Protein AF-0000000073037728 (afdb_homodimer)

Secondary structure (DSSP, 8-state):
-----------EEEEEEEESHHHHTT---HHHHHHHHHHHHHHHHHHTTTSHHHHHHHHTGGG-EEEEEEESSHHHHHHHHHHHHHTT--EEEEEETTTTEEEEEEEPPEE---TTTSS------------S-SSSS-HHHHT-S---/-----------EEEEEEEESHHHHTT---HHHHHHHHHHHHHHHHHHTTTSHHHHHHHHTGGG-EEEEEEESSHHHHHHHHHHHHHTT--EEEEEETTTTEEEEEEEPPEE---TTTSS----S-S-----S-SSSS-HHHHT-S---

InterPro domains:
  IPR002833 Peptidyl-tRNA hydrolase, PTH2 [PF01981] (13-112)
  IPR023476 Peptidyl-tRNA hydrolase II domain superfamily [G3DSA:3.40.1490.10] (13-119)
  IPR023476 Peptidyl-tRNA hydrolase II domain superfamily [SSF102462] (12-112)
  IPR042237 Putative peptidyl-tRNA hydrolase PTRHD1 [PTHR46194] (6-111)

Nearest PDB structures (foldseek):
  2zv3-assembly4_G  TM=7.858E-01  e=4.761E-06  Methanocaldococcus jannaschii DSM 2661
  1q7s-assembly3_B  TM=7.884E-01  e=1.173E-05  Homo sapiens
  1rlk-assembly1_A  TM=8.033E-01  e=2.541E-05  Thermoplasma acidophilum
  2zv3-assembly2_C  TM=8.304E-01  e=4.254E-05  Methanocaldococcus jannaschii DSM 2661
  1xty-assembly2_D  TM=7.794E-01  e=9.826E-05  Saccharolobus solfataricus P2

Foldseek 3Di:
DPPPVPPPDFQWEKEKEFAPCVCVPVNHDPVVSVVQRVVFAVVQCVVCVVPPLSVVLCVPPVRHHYFYFYAHDQVLQVVVVVVCVVVVFRKDFGADPPVRGGGMMMGRIDGDPPPPCRPPVDDPDQDPPVDDDPPPDCPVVSRVGRRD/DPPPPPPPDFQWEKEKEFAPCVCVPVNHDPVVRVVQRVVFAVVQCVVCVVPPLSVVLCVPPVRHHYAYFYDHDQVLQVVVVVVCVVVVFRKDFGADPPVRGGGMMMGRIDGDPPPVCRPPVDDPDQDDPPDDDPPPDPPVVSRVGGRD

Structure (mmCIF, N/CA/C/O backbone):
data_AF-0000000073037728-model_v1
#
loop_
_entity.id
_entity.type
_entity.pdbx_description
1 polymer 'peptidyl-tRNA hydrolase'
#
loop_
_atom_site.group_PDB
_atom_site.id
_atom_site.type_symbol
_atom_site.label_atom_id
_atom_site.label_alt_id
_atom_site.label_comp_id
_atom_site.label_asym_id
_atom_site.label_entity_id
_atom_site.label_seq_id
_atom_site.pdbx_PDB_ins_code
_atom_site.Cartn_x
_atom_site.Cartn_y
_atom_site.Cartn_z
_atom_site.occupancy
_atom_site.B_iso_or_equiv
_atom_site.auth_seq_id
_atom_site.auth_comp_id
_atom_site.auth_asym_id
_atom_site.auth_atom_id
_atom_site.pdbx_PDB_model_num
ATOM 1 N N . MET A 1 1 ? 24.297 6.07 38.75 1 26.8 1 MET A N 1
ATOM 2 C CA . MET A 1 1 ? 23.547 5.008 38.062 1 26.8 1 MET A CA 1
ATOM 3 C C . MET A 1 1 ? 22.484 5.59 37.125 1 26.8 1 MET A C 1
ATOM 5 O O . MET A 1 1 ? 21.609 6.328 37.562 1 26.8 1 MET A O 1
ATOM 9 N N . ALA A 1 2 ? 22.812 6.004 35.906 1 36.59 2 ALA A N 1
ATOM 10 C CA . ALA A 1 2 ? 21.953 6.695 34.969 1 36.59 2 ALA A CA 1
ATOM 11 C C . ALA A 1 2 ? 20.641 5.953 34.75 1 36.59 2 ALA A C 1
ATOM 13 O O . ALA A 1 2 ? 20.609 4.719 34.75 1 36.59 2 ALA A O 1
ATOM 14 N N . ALA A 1 3 ? 19.5 6.473 35.344 1 36.31 3 ALA A N 1
ATOM 15 C CA . ALA A 1 3 ? 18.172 5.902 35.156 1 36.31 3 ALA A CA 1
ATOM 16 C C . ALA A 1 3 ? 18 5.414 33.719 1 36.31 3 ALA A C 1
ATOM 18 O O . ALA A 1 3 ? 18.219 6.168 32.75 1 36.31 3 ALA A O 1
ATOM 19 N N . SER A 1 4 ? 18.562 4.262 33.312 1 41.5 4 SER A N 1
ATOM 20 C CA . SER A 1 4 ? 18.203 3.568 32.062 1 41.5 4 SER A CA 1
ATOM 21 C C . SER A 1 4 ? 16.734 3.762 31.75 1 41.5 4 SER A C 1
ATOM 23 O O . SER A 1 4 ? 15.852 3.25 32.438 1 41.5 4 SER A O 1
ATOM 25 N N . GLY A 1 5 ? 16.188 4.949 31.734 1 39.5 5 GLY A N 1
ATOM 26 C CA . GLY A 1 5 ? 14.805 5.238 31.422 1 39.5 5 GLY A CA 1
ATOM 27 C C . GLY A 1 5 ? 14.195 4.25 30.438 1 39.5 5 GLY A C 1
ATOM 28 O O . GLY A 1 5 ? 14.742 4.02 29.359 1 39.5 5 GLY A O 1
ATOM 29 N N . THR A 1 6 ? 13.664 3.09 30.797 1 44.53 6 THR A N 1
ATOM 30 C CA . THR A 1 6 ? 12.867 2.107 30.062 1 44.53 6 THR A CA 1
ATOM 31 C C . THR A 1 6 ? 12 2.787 29.016 1 44.53 6 THR A C 1
ATOM 33 O O . THR A 1 6 ? 11.086 3.551 29.344 1 44.53 6 THR A O 1
ATOM 36 N N . ALA A 1 7 ? 12.57 3.271 27.938 1 51.31 7 ALA A N 1
ATOM 37 C CA . ALA A 1 7 ? 11.82 3.93 26.875 1 51.31 7 ALA A CA 1
ATOM 38 C C . ALA A 1 7 ? 10.5 3.215 26.609 1 51.31 7 ALA A C 1
ATOM 40 O O . ALA A 1 7 ? 10.438 1.982 26.641 1 51.31 7 ALA A O 1
ATOM 41 N N . ALA A 1 8 ? 9.383 3.801 27.016 1 56.28 8 ALA A N 1
ATOM 42 C CA . ALA A 1 8 ? 8.047 3.283 26.75 1 56.28 8 ALA A CA 1
ATOM 43 C C . ALA A 1 8 ? 7.988 2.59 25.391 1 56.28 8 ALA A C 1
ATOM 45 O O . ALA A 1 8 ? 8.742 2.936 24.484 1 56.28 8 ALA A O 1
ATOM 46 N N . PRO A 1 9 ? 7.574 1.357 25.406 1 64.38 9 PRO A N 1
ATOM 47 C CA . PRO A 1 9 ? 7.465 0.643 24.125 1 64.38 9 PRO A CA 1
ATOM 48 C C . PRO A 1 9 ? 6.949 1.53 23 1 64.38 9 PRO A C 1
ATOM 50 O O . PRO A 1 9 ? 6.02 2.318 23.203 1 64.38 9 PRO A O 1
ATOM 53 N N . ARG A 1 10 ? 7.781 1.774 22.062 1 80.81 10 ARG A N 1
ATOM 54 C CA . ARG A 1 10 ? 7.43 2.59 20.906 1 80.81 10 ARG A CA 1
ATOM 55 C C . ARG A 1 10 ? 6.527 1.82 19.938 1 80.81 10 ARG A C 1
ATOM 57 O O . ARG A 1 10 ? 6.66 0.603 19.797 1 80.81 10 ARG A O 1
ATOM 64 N N . CYS A 1 11 ? 5.406 2.436 19.5 1 84.75 11 CYS A N 1
ATOM 65 C CA . CYS A 1 11 ? 4.523 1.914 18.469 1 84.75 11 CYS A CA 1
ATOM 66 C C . CYS A 1 11 ? 4.656 2.725 17.172 1 84.75 11 CYS A C 1
ATOM 68 O O . CYS A 1 11 ? 4.051 3.787 17.047 1 84.75 11 CYS A O 1
ATOM 70 N N . LEU A 1 12 ? 5.539 2.283 16.312 1 94.06 12 LEU A N 1
ATOM 71 C CA . LEU A 1 12 ? 5.742 2.984 15.047 1 94.06 12 LEU A CA 1
ATOM 72 C C . LEU A 1 12 ? 4.602 2.701 14.078 1 94.06 12 LEU A C 1
ATOM 74 O O . LEU A 1 12 ? 4.195 1.549 13.906 1 94.06 12 LEU A O 1
ATOM 78 N N . VAL A 1 13 ? 4.07 3.797 13.523 1 94.38 13 VAL A N 1
ATOM 79 C CA . VAL A 1 13 ? 2.941 3.693 12.602 1 94.38 13 VAL A CA 1
ATOM 80 C C . VAL A 1 13 ? 3.234 4.484 11.328 1 94.38 13 VAL A C 1
ATOM 82 O O . VAL A 1 13 ? 3.777 5.59 11.391 1 94.38 13 VAL A O 1
ATOM 85 N N . GLN A 1 14 ? 2.973 3.891 10.203 1 96.62 14 GLN A N 1
ATOM 86 C CA . GLN A 1 14 ? 2.922 4.672 8.969 1 96.62 14 GLN A CA 1
ATOM 87 C C . GLN A 1 14 ? 1.496 5.109 8.656 1 96.62 14 GLN A C 1
ATOM 89 O O . GLN A 1 14 ? 0.6 4.277 8.508 1 96.62 14 GLN A O 1
ATOM 94 N N . TYR A 1 15 ? 1.253 6.355 8.523 1 95.5 15 TYR A N 1
ATOM 95 C CA . TYR A 1 15 ? -0.039 6.914 8.148 1 95.5 15 TYR A CA 1
ATOM 96 C C . TYR A 1 15 ? -0.127 7.113 6.641 1 95.5 15 TYR A C 1
ATOM 98 O O . TYR A 1 15 ? 0.807 7.625 6.02 1 95.5 15 TYR A O 1
ATOM 106 N N . VAL A 1 16 ? -1.241 6.711 6.078 1 97.31 16 VAL A N 1
ATOM 107 C CA . VAL A 1 16 ? -1.549 6.875 4.66 1 97.31 16 VAL A CA 1
ATOM 108 C C . VAL A 1 16 ? -2.877 7.613 4.504 1 97.31 16 VAL A C 1
ATOM 110 O O . VAL A 1 16 ? -3.881 7.234 5.105 1 97.31 16 VAL A O 1
ATOM 113 N N . VAL A 1 17 ? -2.885 8.625 3.746 1 96.31 17 VAL A N 1
ATOM 114 C CA . VAL A 1 17 ? -4.09 9.422 3.521 1 96.31 17 VAL A CA 1
ATOM 115 C C . VAL A 1 17 ? -4.539 9.281 2.07 1 96.31 17 VAL A C 1
ATOM 117 O O . VAL A 1 17 ? -3.775 9.562 1.145 1 96.31 17 VAL A O 1
ATOM 120 N N . VAL A 1 18 ? -5.73 8.867 1.907 1 96.44 18 VAL A N 1
ATOM 121 C CA . VAL A 1 18 ? -6.27 8.602 0.579 1 96.44 18 VAL A CA 1
ATOM 122 C C . VAL A 1 18 ? -7.449 9.531 0.303 1 96.44 18 VAL A C 1
ATOM 124 O O . VAL A 1 18 ? -8.305 9.734 1.167 1 96.44 18 VAL A O 1
ATOM 127 N N . ARG A 1 19 ? -7.434 10.094 -0.891 1 95.44 19 ARG A N 1
ATOM 128 C CA . ARG A 1 19 ? -8.602 10.875 -1.296 1 95.44 19 ARG A CA 1
ATOM 129 C C . ARG A 1 19 ? -9.852 10 -1.311 1 95.44 19 ARG A C 1
ATOM 131 O O . ARG A 1 19 ? -9.891 8.961 -1.973 1 95.44 19 ARG A O 1
ATOM 138 N N . SER A 1 20 ? -10.836 10.461 -0.649 1 92.88 20 SER A N 1
ATOM 139 C CA . SER A 1 20 ? -12.086 9.711 -0.565 1 92.88 20 SER A CA 1
ATOM 140 C C . SER A 1 20 ? -12.922 9.883 -1.829 1 92.88 20 SER A C 1
ATOM 142 O O . SER A 1 20 ? -13.742 9.023 -2.156 1 92.88 20 SER A O 1
ATOM 144 N N . ASP A 1 21 ? -12.781 10.992 -2.494 1 94.25 21 ASP A N 1
ATOM 145 C CA . ASP A 1 21 ? -13.617 11.266 -3.664 1 94.25 21 ASP A CA 1
ATOM 146 C C . ASP A 1 21 ? -13.195 10.406 -4.852 1 94.25 21 ASP A C 1
ATOM 148 O O . ASP A 1 21 ? -13.922 10.297 -5.84 1 94.25 21 ASP A O 1
ATOM 152 N N . LEU A 1 22 ? -12.016 9.773 -4.812 1 95.38 22 LEU A N 1
ATOM 153 C CA . LEU A 1 22 ? -11.547 8.953 -5.922 1 95.38 22 LEU A CA 1
ATOM 154 C C . LEU A 1 22 ? -12.539 7.828 -6.23 1 95.38 22 LEU A C 1
ATOM 156 O O . LEU A 1 22 ? -12.906 7.621 -7.387 1 95.38 22 LEU A O 1
ATOM 160 N N . VAL A 1 23 ? -12.93 7.129 -5.203 1 89.31 23 VAL A N 1
ATOM 161 C CA . VAL A 1 23 ? -13.844 6.004 -5.395 1 89.31 23 VAL A CA 1
ATOM 162 C C . VAL A 1 23 ? -15.281 6.516 -5.469 1 89.31 23 VAL A C 1
ATOM 164 O O . VAL A 1 23 ? -15.992 6.246 -6.438 1 89.31 23 VAL A O 1
ATOM 167 N N . HIS A 1 24 ? -15.672 7.328 -4.562 1 90.25 24 HIS A N 1
ATOM 168 C CA . HIS A 1 24 ? -17.094 7.613 -4.336 1 90.25 24 HIS A CA 1
ATOM 169 C C . HIS A 1 24 ? -17.609 8.625 -5.348 1 90.25 24 HIS A C 1
ATOM 171 O O . HIS A 1 24 ? -18.781 8.562 -5.746 1 90.25 24 HIS A O 1
ATOM 177 N N . THR A 1 25 ? -16.812 9.609 -5.723 1 92.31 25 THR A N 1
ATOM 178 C CA . THR A 1 25 ? -17.25 10.68 -6.609 1 92.31 25 THR A CA 1
ATOM 179 C C . THR A 1 25 ? -16.688 10.492 -8.016 1 92.31 25 THR A C 1
ATOM 181 O O . THR A 1 25 ? -17.406 10.602 -9 1 92.31 25 THR A O 1
ATOM 184 N N . LEU A 1 26 ? -15.477 10.078 -8.109 1 95.06 26 LEU A N 1
ATOM 185 C CA . LEU A 1 26 ? -14.789 10.023 -9.398 1 95.06 26 LEU A CA 1
ATOM 186 C C . LEU A 1 26 ? -14.805 8.602 -9.961 1 95.06 26 LEU A C 1
ATOM 188 O O . LEU A 1 26 ? -14.305 8.367 -11.062 1 95.06 26 LEU A O 1
ATOM 192 N N . SER A 1 27 ? -15.297 7.59 -9.273 1 93.94 27 SER A N 1
ATOM 193 C CA . SER A 1 27 ? -15.57 6.223 -9.695 1 93.94 27 SER A CA 1
ATOM 194 C C . SER A 1 27 ? -14.297 5.512 -10.141 1 93.94 27 SER A C 1
ATOM 196 O O . SER A 1 27 ? -14.312 4.75 -11.109 1 93.94 27 SER A O 1
ATOM 198 N N . TRP A 1 28 ? -13.211 5.844 -9.438 1 93.69 28 TRP A N 1
ATOM 199 C CA . TRP A 1 28 ? -12.016 5.039 -9.672 1 93.69 28 TRP A CA 1
ATOM 200 C C . TRP A 1 28 ? -12.227 3.598 -9.227 1 93.69 28 TRP A C 1
ATOM 202 O O . TRP A 1 28 ? -12.852 3.35 -8.195 1 93.69 28 TRP A O 1
ATOM 212 N N . PRO A 1 29 ? -11.68 2.67 -10.008 1 92 29 PRO A N 1
ATOM 213 C CA . PRO A 1 29 ? -11.719 1.293 -9.508 1 92 29 PRO A CA 1
ATOM 214 C C . PRO A 1 29 ? -10.938 1.115 -8.203 1 92 29 PRO A C 1
ATOM 216 O O . PRO A 1 29 ? -9.93 1.791 -7.984 1 92 29 PRO A O 1
ATOM 219 N N . LEU A 1 30 ? -11.398 0.223 -7.398 1 91.5 30 LEU A N 1
ATOM 220 C CA . LEU A 1 30 ? -10.789 -0.03 -6.098 1 91.5 30 LEU A CA 1
ATOM 221 C C . LEU A 1 30 ? -9.32 -0.399 -6.25 1 91.5 30 LEU A C 1
ATOM 223 O O . LEU A 1 30 ? -8.469 0.107 -5.516 1 91.5 30 LEU A O 1
ATOM 227 N N . GLY A 1 31 ? -9.016 -1.262 -7.152 1 92.81 31 GLY A N 1
ATOM 228 C CA . GLY A 1 31 ? -7.637 -1.663 -7.391 1 92.81 31 GLY A CA 1
ATOM 229 C C . GLY A 1 31 ? -6.715 -0.493 -7.684 1 92.81 31 GLY A C 1
ATOM 230 O O . GLY A 1 31 ? -5.566 -0.474 -7.238 1 92.81 31 GLY A O 1
ATOM 231 N N . ALA A 1 32 ? -7.215 0.462 -8.406 1 93.56 32 ALA A N 1
ATOM 232 C CA . ALA A 1 32 ? -6.422 1.647 -8.719 1 93.56 32 ALA A CA 1
ATOM 233 C C . ALA A 1 32 ? -6.137 2.465 -7.461 1 93.56 32 ALA A C 1
ATOM 235 O O . ALA A 1 32 ? -5.016 2.932 -7.258 1 93.56 32 ALA A O 1
ATOM 236 N N . VAL A 1 33 ? -7.121 2.635 -6.645 1 95.81 33 VAL A N 1
ATOM 237 C CA . VAL A 1 33 ? -6.957 3.412 -5.422 1 95.81 33 VAL A CA 1
ATOM 238 C C . VAL A 1 33 ? -5.984 2.699 -4.484 1 95.81 33 VAL A C 1
ATOM 240 O O . VAL A 1 33 ? -5.109 3.332 -3.891 1 95.81 33 VAL A O 1
ATOM 243 N N . ILE A 1 34 ? -6.102 1.399 -4.41 1 96.69 34 ILE A N 1
ATOM 244 C CA . ILE A 1 34 ? -5.172 0.614 -3.609 1 96.69 34 ILE A CA 1
ATOM 245 C C . ILE A 1 34 ? -3.752 0.792 -4.141 1 96.69 34 ILE A C 1
ATOM 247 O O . ILE A 1 34 ? -2.811 0.987 -3.369 1 96.69 34 ILE A O 1
ATOM 251 N N . SER A 1 35 ? -3.592 0.745 -5.406 1 97.31 35 SER A N 1
ATOM 252 C CA . SER A 1 35 ? -2.279 0.919 -6.02 1 97.31 35 SER A CA 1
ATOM 253 C C . SER A 1 35 ? -1.672 2.27 -5.652 1 97.31 35 SER A C 1
ATOM 255 O O . SER A 1 35 ? -0.479 2.359 -5.352 1 97.31 35 SER A O 1
ATOM 257 N N . GLN A 1 36 ? -2.449 3.342 -5.703 1 97.44 36 GLN A N 1
ATOM 258 C CA . GLN A 1 36 ? -1.953 4.668 -5.344 1 97.44 36 GLN A CA 1
ATOM 259 C C . GLN A 1 36 ? -1.436 4.691 -3.91 1 97.44 36 GLN A C 1
ATOM 261 O O . GLN A 1 36 ? -0.362 5.234 -3.641 1 97.44 36 GLN A O 1
ATOM 266 N N . ALA A 1 37 ? -2.227 4.102 -3.041 1 98.25 37 ALA A N 1
ATOM 267 C CA . ALA A 1 37 ? -1.821 4.039 -1.64 1 98.25 37 ALA A CA 1
ATOM 268 C C . ALA A 1 37 ? -0.52 3.26 -1.478 1 98.25 37 ALA A C 1
ATOM 270 O O . ALA A 1 37 ? 0.369 3.672 -0.729 1 98.25 37 ALA A O 1
ATOM 271 N N . CYS A 1 38 ? -0.42 2.145 -2.146 1 98.62 38 CYS A N 1
ATOM 272 C CA . CYS A 1 38 ? 0.791 1.332 -2.09 1 98.62 38 CYS A CA 1
ATOM 273 C C . CYS A 1 38 ? 1.995 2.111 -2.604 1 98.62 38 CYS A C 1
ATOM 275 O O . CYS A 1 38 ? 3.086 2.02 -2.039 1 98.62 38 CYS A O 1
ATOM 277 N N . HIS A 1 39 ? 1.779 2.863 -3.682 1 98.69 39 HIS A N 1
ATOM 278 C CA . HIS A 1 39 ? 2.861 3.688 -4.207 1 98.69 39 HIS A CA 1
ATOM 279 C C . HIS A 1 39 ? 3.348 4.688 -3.162 1 98.69 39 HIS A C 1
ATOM 281 O O . HIS A 1 39 ? 4.551 4.777 -2.896 1 98.69 39 HIS A O 1
ATOM 287 N N . ALA A 1 40 ? 2.449 5.422 -2.594 1 98.75 40 ALA A N 1
ATOM 288 C CA . ALA A 1 40 ? 2.811 6.434 -1.607 1 98.75 40 ALA A CA 1
ATOM 289 C C . ALA A 1 40 ? 3.529 5.809 -0.416 1 98.75 40 ALA A C 1
ATOM 291 O O . ALA A 1 40 ? 4.566 6.309 0.023 1 98.75 40 ALA A O 1
ATOM 292 N N . ALA A 1 41 ? 2.953 4.691 0.091 1 98.69 41 ALA A N 1
ATOM 293 C CA . ALA A 1 41 ? 3.539 4.016 1.247 1 98.69 41 ALA A CA 1
ATOM 294 C C . ALA A 1 41 ? 4.961 3.549 0.949 1 98.69 41 ALA A C 1
ATOM 296 O O . ALA A 1 41 ? 5.879 3.797 1.731 1 98.69 41 ALA A O 1
ATOM 297 N N . THR A 1 42 ? 5.129 2.918 -0.177 1 98.81 42 THR A N 1
ATOM 298 C CA . THR A 1 42 ? 6.438 2.404 -0.574 1 98.81 42 THR A CA 1
ATOM 299 C C . THR A 1 42 ? 7.426 3.547 -0.776 1 98.81 42 THR A C 1
ATOM 301 O O . THR A 1 42 ? 8.57 3.469 -0.327 1 98.81 42 THR A O 1
ATOM 304 N N . ALA A 1 43 ? 6.969 4.609 -1.43 1 98.81 43 ALA A N 1
ATOM 305 C CA . ALA A 1 43 ? 7.844 5.746 -1.708 1 98.81 43 ALA A CA 1
ATOM 306 C C . ALA A 1 43 ? 8.312 6.406 -0.415 1 98.81 43 ALA A C 1
ATOM 308 O O . ALA A 1 43 ? 9.492 6.742 -0.27 1 98.81 43 ALA A O 1
ATOM 309 N N . ALA A 1 44 ? 7.387 6.617 0.502 1 98.81 44 ALA A N 1
ATOM 310 C CA . ALA A 1 44 ? 7.75 7.234 1.773 1 98.81 44 ALA A CA 1
ATOM 311 C C . ALA A 1 44 ? 8.797 6.402 2.512 1 98.81 44 ALA A C 1
ATOM 313 O O . ALA A 1 44 ? 9.719 6.953 3.117 1 98.81 44 ALA A O 1
ATOM 314 N N . ILE A 1 45 ? 8.625 5.09 2.473 1 98.81 45 ILE A N 1
ATOM 315 C CA . ILE A 1 45 ? 9.594 4.188 3.102 1 98.81 45 ILE A CA 1
ATOM 316 C C . ILE A 1 45 ? 10.945 4.328 2.418 1 98.81 45 ILE A C 1
ATOM 318 O O . ILE A 1 45 ? 11.969 4.508 3.086 1 98.81 45 ILE A O 1
ATOM 322 N N . HIS A 1 46 ? 10.984 4.297 1.108 1 98.81 46 HIS A N 1
ATOM 323 C CA . HIS A 1 46 ? 12.234 4.344 0.364 1 98.81 46 HIS A CA 1
ATOM 324 C C . HIS A 1 46 ? 12.961 5.664 0.589 1 98.81 46 HIS A C 1
ATOM 326 O O . HIS A 1 46 ? 14.172 5.68 0.832 1 98.81 46 HIS A O 1
ATOM 332 N N . LEU A 1 47 ? 12.234 6.738 0.547 1 98.69 47 LEU A N 1
ATOM 333 C CA . LEU A 1 47 ? 12.82 8.062 0.699 1 98.69 47 LEU A CA 1
ATOM 334 C C . LEU A 1 47 ? 13.445 8.227 2.08 1 98.69 47 LEU A C 1
ATOM 336 O O . LEU A 1 47 ? 14.336 9.062 2.27 1 98.69 47 LEU A O 1
ATOM 340 N N . ASN A 1 48 ? 12.992 7.426 3.002 1 98.69 48 ASN A N 1
ATOM 341 C CA . ASN A 1 48 ? 13.461 7.508 4.379 1 98.69 48 ASN A CA 1
ATOM 342 C C . ASN A 1 48 ? 14.047 6.18 4.855 1 98.69 48 ASN A C 1
ATOM 344 O O . ASN A 1 48 ? 13.938 5.84 6.035 1 98.69 48 ASN A O 1
ATOM 348 N N . TYR A 1 49 ? 14.547 5.406 3.986 1 98.44 49 TYR A N 1
ATOM 349 C CA . TYR A 1 49 ? 14.922 4.027 4.281 1 98.44 49 TYR A CA 1
ATOM 350 C C . TYR A 1 49 ? 15.984 3.977 5.375 1 98.44 49 TYR A C 1
ATOM 352 O O . TYR A 1 49 ? 16 3.049 6.188 1 98.44 49 TYR A O 1
ATOM 360 N N . ASN A 1 50 ? 16.859 4.945 5.477 1 97.94 50 ASN A N 1
ATOM 361 C CA . ASN A 1 50 ? 17.953 4.922 6.449 1 97.94 50 ASN A CA 1
ATOM 362 C C . ASN A 1 50 ? 17.562 5.633 7.742 1 97.94 50 ASN A C 1
ATOM 364 O O . ASN A 1 50 ? 18.344 5.664 8.695 1 97.94 50 ASN A O 1
ATOM 368 N N . ASP A 1 51 ? 16.375 6.199 7.762 1 98 51 ASP A N 1
ATOM 369 C CA . ASP A 1 51 ? 15.859 6.785 8.992 1 98 51 ASP A CA 1
ATOM 370 C C . ASP A 1 51 ? 15.727 5.73 10.094 1 98 51 ASP A C 1
ATOM 372 O O . ASP A 1 51 ? 15.242 4.629 9.844 1 98 51 ASP A O 1
ATOM 376 N N . PRO A 1 52 ? 16.188 6 11.312 1 97.12 52 PRO A N 1
ATOM 377 C CA . PRO A 1 52 ? 16.156 5 12.391 1 97.12 52 PRO A CA 1
ATOM 378 C C . PRO A 1 52 ? 14.75 4.484 12.68 1 97.12 52 PRO A C 1
ATOM 380 O O . PRO A 1 52 ? 14.57 3.293 12.945 1 97.12 52 PRO A O 1
ATOM 383 N N . ASP A 1 53 ? 13.758 5.348 12.68 1 95.69 53 ASP A N 1
ATOM 384 C CA . ASP A 1 53 ? 12.391 4.902 12.906 1 95.69 53 ASP A CA 1
ATOM 385 C C . ASP A 1 53 ? 11.914 3.973 11.789 1 95.69 53 ASP A C 1
ATOM 387 O O . ASP A 1 53 ? 11.234 2.979 12.047 1 95.69 53 ASP A O 1
ATOM 391 N N . THR A 1 54 ? 12.258 4.355 10.547 1 98.12 54 THR A N 1
ATOM 392 C CA . THR A 1 54 ? 11.898 3.51 9.414 1 98.12 54 THR A CA 1
ATOM 393 C C . THR A 1 54 ? 12.57 2.143 9.531 1 98.12 54 THR A C 1
ATOM 395 O O . THR A 1 54 ? 11.93 1.112 9.312 1 98.12 54 THR A O 1
ATOM 398 N N . GLN A 1 55 ? 13.852 2.16 9.906 1 98 55 GLN A N 1
ATOM 399 C CA . GLN A 1 55 ? 14.562 0.896 10.062 1 98 55 GLN A CA 1
ATOM 400 C C . GLN A 1 55 ? 13.961 0.056 11.188 1 98 55 GLN A C 1
ATOM 402 O O . GLN A 1 55 ? 13.789 -1.155 11.039 1 98 55 GLN A O 1
ATOM 407 N N . GLU A 1 56 ? 13.641 0.672 12.258 1 96.69 56 GLU A N 1
ATOM 408 C CA . GLU A 1 56 ? 12.992 -0.045 13.352 1 96.69 56 GLU A CA 1
ATOM 409 C C . GLU A 1 56 ? 11.641 -0.604 12.914 1 96.69 56 GLU A C 1
ATOM 411 O O . GLU A 1 56 ? 11.297 -1.743 13.242 1 96.69 56 GLU A O 1
ATOM 416 N N . TYR A 1 57 ? 10.906 0.215 12.242 1 97 57 TYR A N 1
ATOM 417 C CA . TYR A 1 57 ? 9.602 -0.151 11.695 1 97 57 TYR A CA 1
ATOM 418 C C . TYR A 1 57 ? 9.703 -1.401 10.828 1 97 57 TYR A C 1
ATOM 420 O O . TYR A 1 57 ? 8.859 -2.293 10.914 1 97 57 TYR A O 1
ATOM 428 N N . LEU A 1 58 ? 10.789 -1.536 10.062 1 98.06 58 LEU A N 1
ATOM 429 C CA . LEU A 1 58 ? 10.977 -2.615 9.102 1 98.06 58 LEU A CA 1
ATOM 430 C C . LEU A 1 58 ? 11.633 -3.824 9.758 1 98.06 58 LEU A C 1
ATOM 432 O O . LEU A 1 58 ? 11.625 -4.922 9.195 1 98.06 58 LEU A O 1
ATOM 436 N N . ALA A 1 59 ? 12.219 -3.678 10.906 1 96.62 59 ALA A N 1
ATOM 437 C CA . ALA A 1 59 ? 12.953 -4.746 11.586 1 96.62 59 ALA A CA 1
ATOM 438 C C . ALA A 1 59 ? 12.008 -5.855 12.047 1 96.62 59 ALA A C 1
ATOM 440 O O . ALA A 1 59 ? 12.367 -7.031 12.023 1 96.62 59 ALA A O 1
ATOM 441 N N . GLU A 1 60 ? 10.805 -5.453 12.477 1 92.06 60 GLU A N 1
ATOM 442 C CA . GLU A 1 60 ? 9.758 -6.422 12.789 1 92.06 60 GLU A CA 1
ATOM 443 C C . GLU A 1 60 ? 8.656 -6.402 11.734 1 92.06 60 GLU A C 1
ATOM 445 O O . GLU A 1 60 ? 7.523 -5.992 12.016 1 92.06 60 GLU A O 1
ATOM 450 N N . LEU A 1 61 ? 8.969 -6.922 10.695 1 95.25 61 LEU A N 1
ATOM 451 C CA . LEU A 1 61 ? 8.234 -6.758 9.445 1 95.25 61 LEU A CA 1
ATOM 452 C C . LEU A 1 61 ? 6.781 -7.199 9.609 1 95.25 61 LEU A C 1
ATOM 454 O O . LEU A 1 61 ? 5.859 -6.488 9.203 1 95.25 61 LEU A O 1
ATOM 458 N N . ASP A 1 62 ? 6.512 -8.336 10.289 1 94.75 62 ASP A N 1
ATOM 459 C CA . ASP A 1 62 ? 5.172 -8.891 10.406 1 94.75 62 ASP A CA 1
ATOM 460 C C . ASP A 1 62 ? 4.344 -8.125 11.438 1 94.75 62 ASP A C 1
ATOM 462 O O . ASP A 1 62 ? 3.146 -8.375 11.586 1 94.75 62 ASP A O 1
ATOM 466 N N . SER A 1 63 ? 4.973 -7.109 12.102 1 91.88 63 SER A N 1
ATOM 467 C CA . SER A 1 63 ? 4.285 -6.336 13.133 1 91.88 63 SER A CA 1
ATOM 468 C C . SER A 1 63 ? 4.125 -4.879 12.719 1 91.88 63 SER A C 1
ATOM 470 O O . SER A 1 63 ? 3.744 -4.035 13.531 1 91.88 63 SER A O 1
ATOM 472 N N . MET A 1 64 ? 4.406 -4.605 11.461 1 94.94 64 MET A N 1
ATOM 473 C CA . MET A 1 64 ? 4.195 -3.244 10.977 1 94.94 64 MET A CA 1
ATOM 474 C C . MET A 1 64 ? 2.758 -2.797 11.219 1 94.94 64 MET A C 1
ATOM 476 O O . MET A 1 64 ? 1.824 -3.584 11.055 1 94.94 64 MET A O 1
ATOM 480 N N . HIS A 1 65 ? 2.594 -1.514 11.484 1 93.81 65 HIS A N 1
ATOM 481 C CA . HIS A 1 65 ? 1.271 -0.92 11.633 1 93.81 65 HIS A CA 1
ATOM 482 C C . HIS A 1 65 ? 1.076 0.249 10.68 1 93.81 65 HIS A C 1
ATOM 484 O O . HIS A 1 65 ? 1.943 1.119 10.57 1 93.81 65 HIS A O 1
ATOM 490 N N . LYS A 1 66 ? -0.091 0.2 10 1 94.56 66 LYS A N 1
ATOM 491 C CA . LYS A 1 66 ? -0.491 1.307 9.141 1 94.56 66 LYS A CA 1
ATOM 492 C C . LYS A 1 66 ? -1.907 1.772 9.461 1 94.56 66 LYS A C 1
ATOM 494 O O . LYS A 1 66 ? -2.773 0.959 9.789 1 94.56 66 LYS A O 1
ATOM 499 N N . VAL A 1 67 ? -2.098 3.021 9.336 1 92 67 VAL A N 1
ATOM 500 C CA . VAL A 1 67 ? -3.416 3.637 9.461 1 92 67 VAL A CA 1
ATOM 501 C C . VAL A 1 67 ? -3.754 4.391 8.172 1 92 67 VAL A C 1
ATOM 503 O O . VAL A 1 67 ? -2.971 5.223 7.715 1 92 67 VAL A O 1
ATOM 506 N N . VAL A 1 68 ? -4.855 4.023 7.641 1 94.44 68 VAL A N 1
ATOM 507 C CA . VAL A 1 68 ? -5.305 4.703 6.43 1 94.44 68 VAL A CA 1
ATOM 508 C C . VAL A 1 68 ? -6.391 5.719 6.777 1 94.44 68 VAL A C 1
ATOM 510 O O . VAL A 1 68 ? -7.406 5.367 7.383 1 94.44 68 VAL A O 1
ATOM 513 N N . LEU A 1 69 ? -6.129 6.941 6.426 1 92.31 69 LEU A N 1
ATOM 514 C CA . LEU A 1 69 ? -7.051 8.055 6.629 1 92.31 69 LEU A CA 1
ATOM 515 C C . LEU A 1 69 ? -7.547 8.602 5.297 1 92.31 69 LEU A C 1
ATOM 517 O O . LEU A 1 69 ? -7.055 8.203 4.238 1 92.31 69 LEU A O 1
ATOM 521 N N . GLN A 1 70 ? -8.547 9.453 5.371 1 92.69 70 GLN A N 1
ATOM 522 C CA . GLN A 1 70 ? -9.117 10 4.145 1 92.69 70 GLN A CA 1
ATOM 523 C C . GLN A 1 70 ? -8.93 11.516 4.082 1 92.69 70 GLN A C 1
ATOM 525 O O . GLN A 1 70 ? -9.055 12.203 5.098 1 92.69 70 GLN A O 1
ATOM 530 N N . ALA A 1 71 ? -8.594 12 2.99 1 93.12 71 ALA A N 1
ATOM 531 C CA . ALA A 1 71 ? -8.805 13.391 2.604 1 93.12 71 ALA A CA 1
ATOM 532 C C . ALA A 1 71 ? -10.039 13.531 1.712 1 93.12 71 ALA A C 1
ATOM 534 O O . ALA A 1 71 ? -10.281 12.695 0.842 1 93.12 71 ALA A O 1
ATOM 535 N N . LEU A 1 72 ? -10.758 14.562 1.879 1 90 72 LEU A N 1
ATOM 536 C CA . LEU A 1 72 ? -12.031 14.727 1.188 1 90 72 LEU A CA 1
ATOM 537 C C . LEU A 1 72 ? -11.828 14.781 -0.322 1 90 72 LEU A C 1
ATOM 539 O O . LEU A 1 72 ? -12.602 14.188 -1.077 1 90 72 LEU A O 1
ATOM 543 N N . ASP A 1 73 ? -10.82 15.578 -0.707 1 93.12 73 ASP A N 1
ATOM 544 C CA . ASP A 1 73 ? -10.57 15.82 -2.123 1 93.12 73 ASP A CA 1
ATOM 545 C C . ASP A 1 73 ? -9.125 16.266 -2.352 1 93.12 73 ASP A C 1
ATOM 547 O O . ASP A 1 73 ? -8.305 16.219 -1.436 1 93.12 73 ASP A O 1
ATOM 551 N N . GLN A 1 74 ? -8.844 16.656 -3.604 1 96.81 74 GLN A N 1
ATOM 552 C CA . GLN A 1 74 ? -7.492 17.031 -3.979 1 96.81 74 GLN A CA 1
ATOM 553 C C . GLN A 1 74 ? -7.023 18.25 -3.172 1 96.81 74 GLN A C 1
ATOM 555 O O . GLN A 1 74 ? -5.879 18.281 -2.711 1 96.81 74 GLN A O 1
ATOM 560 N N . ALA A 1 75 ? -7.887 19.234 -3.057 1 96.12 75 ALA A N 1
ATOM 561 C CA . ALA A 1 75 ? -7.523 20.453 -2.336 1 96.12 75 ALA A CA 1
ATOM 562 C C . ALA A 1 75 ? -7.129 20.141 -0.895 1 96.12 75 ALA A C 1
ATOM 564 O O . ALA A 1 75 ? -6.117 20.641 -0.397 1 96.12 75 ALA A O 1
ATOM 565 N N . SER A 1 76 ? -7.934 19.281 -0.201 1 95.06 76 SER A N 1
ATOM 566 C CA . SER A 1 76 ? -7.652 18.906 1.182 1 95.06 76 SER A CA 1
ATOM 567 C C . SER A 1 76 ? -6.336 18.141 1.293 1 95.06 76 SER A C 1
ATOM 569 O O . SER A 1 76 ? -5.559 18.375 2.221 1 95.06 76 SER A O 1
ATOM 571 N N . LEU A 1 77 ? -6.102 17.266 0.363 1 96.69 77 LEU A N 1
ATOM 572 C CA . LEU A 1 77 ? -4.867 16.484 0.374 1 96.69 77 LEU A CA 1
ATOM 573 C C . LEU A 1 77 ? -3.656 17.391 0.158 1 96.69 77 LEU A C 1
ATOM 575 O O . LEU A 1 77 ? -2.65 17.266 0.858 1 96.69 77 LEU A O 1
ATOM 579 N N . SER A 1 78 ? -3.754 18.266 -0.777 1 97.62 78 SER A N 1
ATOM 580 C CA . SER A 1 78 ? -2.656 19.172 -1.073 1 97.62 78 SER A CA 1
ATOM 581 C C . SER A 1 78 ? -2.377 20.109 0.104 1 97.62 78 SER A C 1
ATOM 583 O O . SER A 1 78 ? -1.218 20.375 0.424 1 97.62 78 SER A O 1
ATOM 585 N N . SER A 1 79 ? -3.414 20.578 0.679 1 96.12 79 SER A N 1
ATOM 586 C CA . SER A 1 79 ? -3.252 21.438 1.857 1 96.12 79 SER A CA 1
ATOM 587 C C . SER A 1 79 ? -2.545 20.688 2.98 1 96.12 79 SER A C 1
ATOM 589 O O . SER A 1 79 ? -1.684 21.234 3.662 1 96.12 79 SER A O 1
ATOM 591 N N . LEU A 1 80 ? -2.951 19.438 3.156 1 95.12 80 LEU A N 1
ATOM 592 C CA . LEU A 1 80 ? -2.285 18.609 4.156 1 95.12 80 LEU A CA 1
ATOM 593 C C . LEU A 1 80 ? -0.801 18.469 3.84 1 95.12 80 LEU A C 1
ATOM 595 O O . LEU A 1 80 ? 0.044 18.609 4.727 1 95.12 80 LEU A O 1
ATOM 599 N N . SER A 1 81 ? -0.488 18.203 2.639 1 97.19 81 SER A N 1
ATOM 600 C CA . SER A 1 81 ? 0.906 18.062 2.229 1 97.19 81 SER A CA 1
ATOM 601 C C . SER A 1 81 ? 1.695 19.344 2.516 1 97.19 81 SER A C 1
ATOM 603 O O . SER A 1 81 ? 2.822 19.281 3.01 1 97.19 81 SER A O 1
ATOM 605 N N . GLU A 1 82 ? 1.104 20.438 2.18 1 97.31 82 GLU A N 1
ATOM 606 C CA . GLU A 1 82 ? 1.748 21.719 2.441 1 97.31 82 GLU A CA 1
ATOM 607 C C . GLU A 1 82 ? 2.006 21.922 3.932 1 97.31 82 GLU A C 1
ATOM 609 O O . GLU A 1 82 ? 3.09 22.344 4.328 1 97.31 82 GLU A O 1
ATOM 614 N N . THR A 1 83 ? 1.028 21.625 4.723 1 96.06 83 THR A N 1
ATOM 615 C CA . THR A 1 83 ? 1.157 21.75 6.172 1 96.06 83 THR A CA 1
ATOM 616 C C . THR A 1 83 ? 2.271 20.844 6.695 1 96.06 83 THR A C 1
ATOM 618 O O . THR A 1 83 ? 3.084 21.266 7.52 1 96.06 83 THR A O 1
ATOM 621 N N . LEU A 1 84 ? 2.283 19.609 6.238 1 95.12 84 LEU A N 1
ATOM 622 C CA . LEU A 1 84 ? 3.318 18.656 6.652 1 95.12 84 LEU A CA 1
ATOM 623 C C . LEU A 1 84 ? 4.703 19.172 6.27 1 95.12 84 LEU A C 1
ATOM 625 O O . LEU A 1 84 ? 5.648 19.062 7.051 1 95.12 84 LEU A O 1
ATOM 629 N N . THR A 1 85 ? 4.793 19.719 5.113 1 97.38 85 THR A N 1
ATOM 630 C CA . THR A 1 85 ? 6.059 20.281 4.652 1 97.38 85 THR A CA 1
ATOM 631 C C . THR A 1 85 ? 6.496 21.438 5.539 1 97.38 85 THR A C 1
ATOM 633 O O . THR A 1 85 ? 7.66 21.531 5.93 1 97.38 85 THR A O 1
ATOM 636 N N . GLU A 1 86 ? 5.625 22.297 5.836 1 95.75 86 GLU A N 1
ATOM 637 C CA . GLU A 1 86 ? 5.914 23.453 6.68 1 95.75 86 GLU A CA 1
ATOM 638 C C . GLU A 1 86 ? 6.387 23.016 8.062 1 95.75 86 GLU A C 1
ATOM 640 O O . GLU A 1 86 ? 7.242 23.672 8.672 1 95.75 86 GLU A O 1
ATOM 645 N N . LYS A 1 87 ? 5.883 21.906 8.523 1 93.19 87 LYS A N 1
ATOM 646 C CA . LYS A 1 87 ? 6.203 21.422 9.867 1 93.19 87 LYS A CA 1
ATOM 647 C C . LYS A 1 87 ? 7.406 20.484 9.844 1 93.19 87 LYS A C 1
ATOM 649 O O . LYS A 1 87 ? 7.824 19.969 10.883 1 93.19 87 LYS A O 1
ATOM 654 N N . GLY A 1 88 ? 7.832 20.156 8.695 1 95.25 88 GLY A N 1
ATOM 655 C CA . GLY A 1 88 ? 9.023 19.328 8.562 1 95.25 88 GLY A CA 1
ATOM 656 C C . GLY A 1 88 ? 8.75 17.859 8.75 1 95.25 88 GLY A C 1
ATOM 657 O O . GLY A 1 88 ? 9.625 17.109 9.195 1 95.25 88 GLY A O 1
ATOM 658 N N . VAL A 1 89 ? 7.523 17.469 8.531 1 94.44 89 VAL A N 1
ATOM 659 C CA . VAL A 1 89 ? 7.156 16.062 8.648 1 94.44 89 VAL A CA 1
ATOM 660 C C . VAL A 1 89 ? 7.422 15.336 7.332 1 94.44 89 VAL A C 1
ATOM 662 O O . VAL A 1 89 ? 6.871 15.711 6.293 1 94.44 89 VAL A O 1
ATOM 665 N N . ALA A 1 90 ? 8.281 14.367 7.367 1 97.81 90 ALA A N 1
ATOM 666 C CA . ALA A 1 90 ? 8.648 13.633 6.16 1 97.81 90 ALA A CA 1
ATOM 667 C C . ALA A 1 90 ? 7.461 12.852 5.609 1 97.81 90 ALA A C 1
ATOM 669 O O . ALA A 1 90 ? 6.816 12.094 6.34 1 97.81 90 ALA A O 1
ATOM 670 N N . HIS A 1 91 ? 7.129 13.078 4.352 1 97.88 91 HIS A N 1
ATOM 671 C CA . HIS A 1 91 ? 6.031 12.391 3.678 1 97.88 91 HIS A CA 1
ATOM 672 C C . HIS A 1 91 ? 6.227 12.398 2.166 1 97.88 91 HIS A C 1
ATOM 674 O O . HIS A 1 91 ? 7.121 13.078 1.652 1 97.88 91 HIS A O 1
ATOM 680 N N . LYS A 1 92 ? 5.527 11.531 1.488 1 98.81 92 LYS A N 1
ATOM 681 C CA . LYS A 1 92 ? 5.477 11.5 0.03 1 98.81 92 LYS A CA 1
ATOM 682 C C . LYS A 1 92 ? 4.051 11.719 -0.475 1 98.81 92 LYS A C 1
ATOM 684 O O . LYS A 1 92 ? 3.141 10.969 -0.118 1 98.81 92 LYS A O 1
ATOM 689 N N . LEU A 1 93 ? 3.855 12.758 -1.159 1 98.75 93 LEU A N 1
ATOM 690 C CA . LEU A 1 93 ? 2.643 12.945 -1.945 1 98.75 93 LEU A CA 1
ATOM 691 C C . LEU A 1 93 ? 2.736 12.203 -3.275 1 98.75 93 LEU A C 1
ATOM 693 O O . LEU A 1 93 ? 3.629 12.477 -4.082 1 98.75 93 LEU A O 1
ATOM 697 N N . TRP A 1 94 ? 1.843 11.297 -3.492 1 98.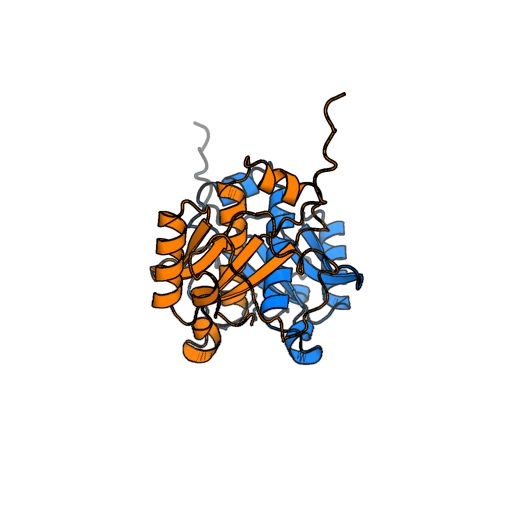56 94 TRP A N 1
ATOM 698 C CA . TRP A 1 94 ? 1.854 10.562 -4.754 1 98.56 94 TRP A CA 1
ATOM 699 C C . TRP A 1 94 ? 0.985 11.266 -5.793 1 98.56 94 TRP A C 1
ATOM 701 O O . TRP A 1 94 ? -0.203 11.5 -5.562 1 98.56 94 TRP A O 1
ATOM 711 N N . VAL A 1 95 ? 1.59 11.547 -6.879 1 98.12 95 VAL A N 1
ATOM 712 C CA . VAL A 1 95 ? 0.931 12.219 -7.996 1 98.12 95 VAL A CA 1
ATOM 713 C C . VAL A 1 95 ? 0.865 11.273 -9.195 1 98.12 95 VAL A C 1
ATOM 715 O O . VAL A 1 95 ? 1.897 10.906 -9.766 1 98.12 95 VAL A O 1
ATOM 718 N N . GLU A 1 96 ? -0.376 10.906 -9.516 1 94.69 96 GLU A N 1
ATOM 719 C CA . GLU A 1 96 ? -0.597 9.984 -10.625 1 94.69 96 GLU A CA 1
ATOM 720 C C . GLU A 1 96 ? -0.197 10.609 -11.961 1 94.69 96 GLU A C 1
ATOM 722 O O . GLU A 1 96 ? -0.571 11.75 -12.25 1 94.69 96 GLU A O 1
ATOM 727 N N . GLN A 1 97 ? 0.688 9.914 -12.602 1 91.19 97 GLN A N 1
ATOM 728 C CA . GLN A 1 97 ? 1.095 10.305 -13.945 1 91.19 97 GLN A CA 1
ATOM 729 C C . GLN A 1 97 ? 0.418 9.438 -15 1 91.19 97 GLN A C 1
ATOM 731 O O . GLN A 1 97 ? 0.077 8.281 -14.734 1 91.19 97 GLN A O 1
ATOM 736 N N . PRO A 1 98 ? 0.147 10.031 -16.156 1 89.19 98 PRO A N 1
ATOM 737 C CA . PRO A 1 98 ? 0.523 11.367 -16.625 1 89.19 98 PRO A CA 1
ATOM 738 C C . PRO A 1 98 ? -0.503 12.438 -16.266 1 89.19 98 PRO A C 1
ATOM 740 O O . PRO A 1 98 ? -0.287 13.617 -16.531 1 89.19 98 PRO A O 1
ATOM 743 N N . GLU A 1 99 ? -1.7 12.102 -15.703 1 89.31 99 GLU A N 1
ATOM 744 C CA . GLU A 1 99 ? -2.785 13.023 -15.406 1 89.31 99 GLU A CA 1
ATOM 745 C C . GLU A 1 99 ? -2.34 14.086 -14.406 1 89.31 99 GLU A C 1
ATOM 747 O O . GLU A 1 99 ? -2.994 15.125 -14.258 1 89.31 99 GLU A O 1
ATOM 752 N N . ASN A 1 100 ? -1.192 13.859 -13.758 1 94.31 100 ASN A N 1
ATOM 753 C CA . ASN A 1 100 ? -0.621 14.797 -12.797 1 94.31 100 ASN A CA 1
ATOM 754 C C . ASN A 1 100 ? -1.607 15.133 -11.68 1 94.31 100 ASN A C 1
ATOM 756 O O . ASN A 1 100 ? -1.824 16.312 -11.367 1 94.31 100 ASN A O 1
ATOM 760 N N . VAL A 1 101 ? -2.168 14.109 -11.07 1 95.19 101 VAL A N 1
ATOM 761 C CA . VAL A 1 101 ? -3.186 14.266 -10.039 1 95.19 101 VAL A CA 1
ATOM 762 C C . VAL A 1 101 ? -2.684 13.68 -8.719 1 95.19 101 VAL A C 1
ATOM 764 O O . VAL A 1 101 ? -2.369 12.484 -8.648 1 95.19 101 VAL A O 1
ATOM 767 N N . PRO A 1 102 ? -2.629 14.602 -7.684 1 98.25 102 PRO A N 1
ATOM 768 C CA . PRO A 1 102 ? -2.377 14.023 -6.363 1 98.25 102 PRO A CA 1
ATOM 769 C C . PRO A 1 102 ? -3.492 13.086 -5.91 1 98.25 102 PRO A C 1
ATOM 771 O O . PRO A 1 102 ? -4.672 13.438 -5.988 1 98.25 102 PRO A O 1
ATOM 774 N N . THR A 1 103 ? -3.133 11.906 -5.434 1 98.06 103 THR A N 1
ATOM 775 C CA . THR A 1 103 ? -4.164 10.93 -5.109 1 98.06 103 THR A CA 1
ATOM 776 C C . THR A 1 103 ? -4.066 10.5 -3.648 1 98.06 103 THR A C 1
ATOM 778 O O . THR A 1 103 ? -5.082 10.211 -3.01 1 98.06 103 THR A O 1
ATOM 781 N N . CYS A 1 104 ? -2.795 10.375 -3.148 1 97.5 104 CYS A N 1
ATOM 782 C CA . CYS A 1 104 ? -2.539 9.883 -1.798 1 97.5 104 CYS A CA 1
ATOM 783 C C . CYS A 1 104 ? -1.236 10.453 -1.248 1 97.5 104 CYS A C 1
ATOM 785 O O . CYS A 1 104 ? -0.432 11.008 -1.997 1 97.5 104 CYS A O 1
ATOM 787 N N . LEU A 1 105 ? -1.119 10.375 0.039 1 98.31 105 LEU A N 1
ATOM 788 C CA . LEU A 1 105 ? 0.108 10.766 0.725 1 98.31 105 LEU A CA 1
ATOM 789 C C . LEU A 1 105 ? 0.436 9.789 1.851 1 98.31 105 LEU A C 1
ATOM 791 O O . LEU A 1 105 ? -0.468 9.242 2.486 1 98.31 105 LEU A O 1
ATOM 795 N N . ALA A 1 106 ? 1.693 9.484 2.014 1 98.56 106 ALA A N 1
ATOM 796 C CA . ALA A 1 106 ? 2.125 8.633 3.115 1 98.56 106 ALA A CA 1
ATOM 797 C C . ALA A 1 106 ? 3.254 9.281 3.906 1 98.56 106 ALA A C 1
ATOM 799 O O . ALA A 1 106 ? 4.148 9.898 3.326 1 98.56 106 ALA A O 1
ATOM 800 N N . LEU A 1 107 ? 3.154 9.141 5.184 1 97.69 107 LEU A N 1
ATOM 801 C CA . LEU A 1 107 ? 4.234 9.562 6.066 1 97.69 107 LEU A CA 1
ATOM 802 C C . LEU A 1 107 ? 5.254 8.445 6.25 1 97.69 107 LEU A C 1
ATOM 804 O O . LEU A 1 107 ? 4.934 7.266 6.07 1 97.69 107 LEU A O 1
ATOM 808 N N . LYS A 1 108 ? 6.535 8.836 6.566 1 97.94 108 LYS A N 1
ATOM 809 C CA . LYS A 1 108 ? 7.41 7.793 7.094 1 97.94 108 LYS A CA 1
ATOM 810 C C . LYS A 1 108 ? 6.895 7.273 8.43 1 97.94 108 LYS A C 1
ATOM 812 O O . LYS A 1 108 ? 6.102 7.938 9.102 1 97.94 108 LYS A O 1
ATOM 817 N N . PRO A 1 109 ? 7.281 6.043 8.773 1 96.62 109 PRO A N 1
ATOM 818 C CA . PRO A 1 109 ? 6.867 5.539 10.078 1 96.62 109 PRO A CA 1
ATOM 819 C C . PRO A 1 109 ? 7.285 6.457 11.227 1 96.62 109 PRO A C 1
ATOM 821 O O . PRO A 1 109 ? 8.398 6.98 11.227 1 96.62 109 PRO A O 1
ATOM 824 N N . GLU A 1 110 ? 6.363 6.738 12.086 1 91.94 110 GLU A N 1
ATOM 825 C CA . GLU A 1 110 ? 6.605 7.59 13.25 1 91.94 110 GLU A CA 1
ATOM 826 C C . GLU A 1 110 ? 5.953 7.008 14.5 1 91.94 110 GLU A C 1
ATOM 828 O O . GLU A 1 110 ? 5.043 6.184 14.406 1 91.94 110 GLU A O 1
ATOM 833 N N . ASN A 1 111 ? 6.566 7.391 15.641 1 87.75 111 ASN A N 1
ATOM 834 C CA . ASN A 1 111 ? 5.973 6.973 16.906 1 87.75 111 ASN A CA 1
ATOM 835 C C . ASN A 1 111 ? 4.566 7.539 17.078 1 87.75 111 ASN A C 1
ATOM 837 O O . ASN A 1 111 ? 4.336 8.727 16.859 1 87.75 111 ASN A O 1
ATOM 841 N N . SER A 1 112 ? 3.695 6.52 17.25 1 74.38 112 SER A N 1
ATOM 842 C CA . SER A 1 112 ? 2.318 6.957 17.453 1 74.38 112 SER A CA 1
ATOM 843 C C . SER A 1 112 ? 2.154 7.656 18.797 1 74.38 112 SER A C 1
ATOM 845 O O . SER A 1 112 ? 2.727 7.227 19.797 1 74.38 112 SER A O 1
ATOM 847 N N . HIS A 1 113 ? 2.287 8.812 19.031 1 54 113 HIS A N 1
ATOM 848 C CA . HIS A 1 113 ? 2.117 9.469 20.328 1 54 113 HIS A CA 1
ATOM 849 C C . HIS A 1 113 ? 0.725 9.211 20.891 1 54 113 HIS A C 1
ATOM 851 O O . HIS A 1 113 ? 0.417 9.641 22 1 54 113 HIS A O 1
ATOM 857 N N . SER A 1 114 ? -0.167 8.82 20.172 1 46.28 114 SER A N 1
ATOM 858 C CA . SER A 1 114 ? -1.465 8.625 20.812 1 46.28 114 SER A CA 1
ATOM 859 C C . SER A 1 114 ? -1.473 7.367 21.672 1 46.28 114 SER A C 1
ATOM 861 O O . SER A 1 114 ? -1.069 6.297 21.219 1 46.28 114 SER A O 1
ATOM 863 N N . ASP A 1 115 ? -1.104 7.574 22.922 1 44 115 ASP A N 1
ATOM 864 C CA . ASP A 1 115 ? -1.168 6.539 23.953 1 44 115 ASP A CA 1
ATOM 865 C C . ASP A 1 115 ? -2.107 5.41 23.531 1 44 115 ASP A C 1
ATOM 867 O O . ASP A 1 115 ? -1.932 4.262 23.938 1 44 115 ASP A O 1
ATOM 871 N N . LYS A 1 116 ? -3.285 5.777 23.109 1 40.88 116 LYS A N 1
ATOM 872 C CA . LYS A 1 116 ? -4.371 4.809 22.984 1 40.88 116 LYS A CA 1
ATOM 873 C C . LYS A 1 116 ? -4.133 3.873 21.797 1 40.88 116 LYS A C 1
ATOM 875 O O . LYS A 1 116 ? -4.773 2.828 21.688 1 40.88 116 LYS A O 1
ATOM 880 N N . GLN A 1 117 ? -3.473 4.332 20.828 1 40.25 117 GLN A N 1
ATOM 881 C CA . GLN A 1 117 ? -3.424 3.535 19.609 1 40.25 117 GLN A CA 1
ATOM 882 C C . GLN A 1 117 ? -2.396 2.414 19.734 1 40.25 117 GLN A C 1
ATOM 884 O O . GLN A 1 117 ? -2.418 1.461 18.953 1 40.25 117 GLN A O 1
ATOM 889 N N . CYS A 1 118 ? -1.373 2.68 20.594 1 38.56 118 CYS A N 1
ATOM 890 C CA . CYS A 1 118 ? -0.39 1.604 20.625 1 38.56 118 CYS A CA 1
ATOM 891 C C . CYS A 1 118 ? -0.964 0.364 21.297 1 38.56 118 CYS A C 1
ATOM 893 O O . CYS A 1 118 ? -0.279 -0.652 21.438 1 38.56 118 CYS A O 1
ATOM 895 N N . ILE A 1 119 ? -1.967 0.569 22.328 1 33.12 119 ILE A N 1
ATOM 896 C CA . ILE A 1 119 ? -2.357 -0.706 22.922 1 33.12 119 ILE A CA 1
ATOM 897 C C . ILE A 1 119 ? -2.682 -1.709 21.812 1 33.12 119 ILE A C 1
ATOM 899 O O . ILE A 1 119 ? -2.113 -2.803 21.766 1 33.12 119 ILE A O 1
ATOM 903 N N . ILE A 1 120 ? -4.129 -2.307 21.922 1 32.09 120 ILE A N 1
ATOM 904 C CA . ILE A 1 120 ? -4.684 -3.361 21.078 1 32.09 120 ILE A CA 1
ATOM 905 C C . ILE A 1 120 ? -4.812 -2.859 19.641 1 32.09 120 ILE A C 1
ATOM 907 O O . ILE A 1 120 ? -5.578 -1.934 19.359 1 32.09 120 ILE A O 1
ATOM 911 N N . CYS A 1 121 ? -3.814 -2.67 18.906 1 33.44 121 CYS A N 1
ATOM 912 C CA . CYS A 1 121 ? -4.141 -2.43 17.516 1 33.44 121 CYS A CA 1
ATOM 913 C C . CYS A 1 121 ? -5.422 -3.156 17.125 1 33.44 121 CYS A C 1
ATOM 915 O O . CYS A 1 121 ? -5.406 -4.367 16.875 1 33.44 121 CYS A O 1
ATOM 917 N N . PRO A 1 122 ? -6.438 -3.037 17.969 1 29.45 122 PRO A N 1
ATOM 918 C CA . PRO A 1 122 ? -7.684 -3.711 17.594 1 29.45 122 PRO A CA 1
ATOM 919 C C . PRO A 1 122 ? -7.973 -3.611 16.094 1 29.45 122 PRO A C 1
ATOM 921 O O . PRO A 1 122 ? -7.414 -2.75 15.406 1 29.45 122 PRO A O 1
ATOM 924 N N . THR A 1 123 ? -8.961 -4.547 15.68 1 26.72 123 THR A N 1
ATOM 925 C CA . THR A 1 123 ? -9.852 -4.801 14.555 1 26.72 123 THR A CA 1
ATOM 926 C C . THR A 1 123 ? -10.422 -3.492 14.008 1 26.72 123 THR A C 1
ATOM 928 O O . THR A 1 123 ? -10.609 -2.535 14.766 1 26.72 123 THR A O 1
ATOM 931 N N . VAL A 1 124 ? -10.789 -3.57 12.773 1 28.84 124 VAL A N 1
ATOM 932 C CA . VAL A 1 124 ? -11.422 -2.672 11.812 1 28.84 124 VAL A CA 1
ATOM 933 C C . VAL A 1 124 ? -12.578 -1.932 12.484 1 28.84 124 VAL A C 1
ATOM 935 O O . VAL A 1 124 ? -13.75 -2.252 12.25 1 28.84 124 VAL A O 1
ATOM 938 N N . THR A 1 125 ? -12.656 -1.84 13.875 1 26.83 125 THR A N 1
ATOM 939 C CA . THR A 1 125 ? -13.93 -1.184 14.164 1 26.83 125 THR A CA 1
ATOM 940 C C . THR A 1 125 ? -13.898 0.275 13.719 1 26.83 125 THR A C 1
ATOM 942 O O . THR A 1 125 ? -12.836 0.892 13.672 1 26.83 125 THR A O 1
ATOM 945 N N . GLY A 1 126 ? -14.875 0.771 13.07 1 26.27 126 GLY A N 1
ATOM 946 C CA . GLY A 1 126 ? -15.352 1.986 12.43 1 26.27 126 GLY A CA 1
ATOM 947 C C . GLY A 1 126 ? -15.219 3.217 13.305 1 26.27 126 GLY A C 1
ATOM 948 O O . GLY A 1 126 ? -15.602 4.316 12.906 1 26.27 126 GLY A O 1
ATOM 949 N N . GLU A 1 127 ? -15.102 3.064 14.734 1 25.78 127 GLU A N 1
ATOM 950 C CA . GLU A 1 127 ? -15.477 4.363 15.289 1 25.78 127 GLU A CA 1
ATOM 951 C C . GLU A 1 127 ? -14.297 5.328 15.281 1 25.78 127 GLU A C 1
ATOM 953 O O . GLU A 1 127 ? -13.219 5 15.773 1 25.78 127 GLU A O 1
ATOM 958 N N . THR A 1 128 ? -14.242 6.223 14.453 1 28.89 128 THR A N 1
ATOM 959 C CA . THR A 1 128 ? -13.367 7.336 14.102 1 28.89 128 THR A CA 1
ATOM 960 C C . THR A 1 128 ? -13.109 8.234 15.305 1 28.89 128 THR A C 1
ATOM 962 O O . THR A 1 128 ? -12.555 9.328 15.172 1 28.89 128 THR A O 1
ATOM 965 N N . SER A 1 129 ? -13.188 7.797 16.719 1 25.17 129 SER A N 1
ATOM 966 C CA . SER A 1 129 ? -13.031 9.078 17.391 1 25.17 129 SER A CA 1
ATOM 967 C C . SER A 1 129 ? -11.57 9.516 17.422 1 25.17 129 SER A C 1
ATOM 969 O O . SER A 1 129 ? -10.711 8.797 17.938 1 25.17 129 SER A O 1
ATOM 971 N N . LEU A 1 130 ? -11 10 16.406 1 28.94 130 LEU A N 1
ATOM 972 C CA . LEU A 1 130 ? -9.742 10.711 16.203 1 28.94 130 LEU A CA 1
ATOM 973 C C . LEU A 1 130 ? -9.492 11.695 17.344 1 28.94 130 LEU A C 1
ATOM 975 O O . LEU A 1 130 ? -9.984 12.828 17.312 1 28.94 130 LEU A O 1
ATOM 979 N N . THR A 1 131 ? -9.32 11.117 18.578 1 25.41 131 THR A N 1
ATOM 980 C CA . THR A 1 131 ? -9.312 11.984 19.75 1 25.41 131 THR A CA 1
ATOM 981 C C . THR A 1 131 ? -8.125 12.945 19.703 1 25.41 131 THR A C 1
ATOM 983 O O . THR A 1 131 ? -8.305 14.164 19.734 1 25.41 131 THR A O 1
ATOM 986 N N . GLU A 1 132 ? -6.914 12.703 20.594 1 24.86 132 GLU A N 1
ATOM 987 C CA . GLU A 1 132 ? -6.238 13.789 21.281 1 24.86 132 GLU A CA 1
ATOM 988 C C . GLU A 1 132 ? -5.137 14.406 20.422 1 24.86 132 GLU A C 1
ATOM 990 O O . GLU A 1 132 ? -4.543 13.719 19.594 1 24.86 132 GLU A O 1
ATOM 995 N N . PRO A 1 133 ? -4.648 15.852 20.609 1 25.75 133 PRO A N 1
ATOM 996 C CA . PRO A 1 133 ? -3.791 16.844 19.953 1 25.75 133 PRO A CA 1
ATOM 997 C C . PRO A 1 133 ? -2.332 16.391 19.875 1 25.75 133 PRO A C 1
ATOM 999 O O . PRO A 1 133 ? -1.8 15.828 20.828 1 25.75 133 PRO A O 1
ATOM 1002 N N . TYR A 1 134 ? -1.602 15.789 18.906 1 27.05 134 TYR A N 1
ATOM 1003 C CA . TYR A 1 134 ? -0.195 16.109 18.703 1 27.05 134 TYR A CA 1
ATOM 1004 C C . TYR A 1 134 ? 0.11 17.531 19.156 1 27.05 134 TYR A C 1
ATOM 1006 O O . TYR A 1 134 ? -0.801 18.344 19.328 1 27.05 134 TYR A O 1
ATOM 1014 N N . HIS A 1 135 ? 1.288 18.188 19.25 1 28.19 135 HIS A N 1
ATOM 1015 C CA . HIS A 1 135 ? 1.359 19.516 19.828 1 28.19 135 HIS A CA 1
ATOM 1016 C C . HIS A 1 135 ? 0.157 20.359 19.422 1 28.19 135 HIS A C 1
ATOM 1018 O O . HIS A 1 135 ? -0.518 20.062 18.438 1 28.19 135 HIS A O 1
ATOM 1024 N N . LYS A 1 136 ? -0.213 21.766 19.922 1 30 136 LYS A N 1
ATOM 1025 C CA . LYS A 1 136 ? -1.354 22.672 19.875 1 30 136 LYS A CA 1
ATOM 1026 C C . LYS A 1 136 ? -1.97 22.719 18.469 1 30 136 LYS A C 1
ATOM 1028 O O . LYS A 1 136 ? -2.928 23.453 18.234 1 30 136 LYS A O 1
ATOM 1033 N N . MET A 1 137 ? -1.241 22.562 17.297 1 27.97 137 MET A N 1
ATOM 1034 C CA . MET A 1 137 ? -2.057 22.922 16.141 1 27.97 137 MET A CA 1
ATOM 1035 C C . MET A 1 137 ? -3.055 21.812 15.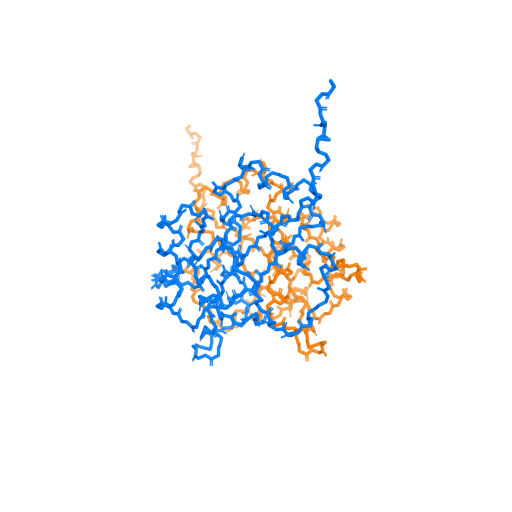805 1 27.97 137 MET A C 1
ATOM 1037 O O . MET A 1 137 ? -2.754 20.625 15.977 1 27.97 137 MET A O 1
ATOM 1041 N N . PRO A 1 138 ? -4.387 21.922 15.547 1 29.23 138 PRO A N 1
ATOM 1042 C CA . PRO A 1 138 ? -5.547 21.078 15.273 1 29.23 138 PRO A CA 1
ATOM 1043 C C . PRO A 1 138 ? -5.242 19.984 14.25 1 29.23 138 PRO A C 1
ATOM 1045 O O . PRO A 1 138 ? -5.293 20.234 13.039 1 29.23 138 PRO A O 1
ATOM 1048 N N . PHE A 1 139 ? -4.25 19.344 14.266 1 31.33 139 PHE A N 1
ATOM 1049 C CA . PHE A 1 139 ? -4.258 18.156 13.422 1 31.33 139 PHE A CA 1
ATOM 1050 C C . PHE A 1 139 ? -5.621 17.484 13.445 1 31.33 139 PHE A C 1
ATOM 1052 O O . PHE A 1 139 ? -5.996 16.797 12.5 1 31.33 139 PHE A O 1
ATOM 1059 N N . LYS A 1 140 ? -6.324 17.422 14.531 1 34.78 140 LYS A N 1
ATOM 1060 C CA . LYS A 1 140 ? -7.727 17.031 14.602 1 34.78 140 LYS A CA 1
ATOM 1061 C C . LYS A 1 140 ? -8.531 17.672 13.477 1 34.78 140 LYS A C 1
ATOM 1063 O O . LYS A 1 140 ? -9.469 17.062 12.945 1 34.78 140 LYS A O 1
ATOM 1068 N N . GLU A 1 141 ? -8.156 18.859 13.203 1 31.78 141 GLU A N 1
ATOM 1069 C CA . GLU A 1 141 ? -9 19.469 12.172 1 31.78 141 GLU A CA 1
ATOM 1070 C C . GLU A 1 141 ? -8.766 18.797 10.82 1 31.78 141 GLU A C 1
ATOM 1072 O O . GLU A 1 141 ? -9.695 18.672 10.023 1 31.78 141 GLU A O 1
ATOM 1077 N N . TRP A 1 142 ? -7.43 18.5 10.641 1 31.05 142 TRP A N 1
ATOM 1078 C CA . TRP A 1 142 ? -7.301 18 9.281 1 31.05 142 TRP A CA 1
ATOM 1079 C C . TRP A 1 142 ? -7.793 16.547 9.195 1 31.05 142 TRP A C 1
ATOM 1081 O O . TRP A 1 142 ? -8.273 16.125 8.141 1 31.05 142 TRP A O 1
ATOM 1091 N N . MET A 1 143 ? -7.262 15.82 10.211 1 36.44 143 MET A N 1
ATOM 1092 C CA . MET A 1 143 ? -7.598 14.398 10.102 1 36.44 143 MET A CA 1
ATOM 1093 C C . MET A 1 143 ? -9.102 14.188 10.227 1 36.44 143 MET A C 1
ATOM 1095 O O . MET A 1 143 ? -9.547 13.133 10.688 1 36.44 143 MET A O 1
ATOM 1099 N N . SER A 1 144 ? -9.734 15.242 10.367 1 31.64 144 SER A N 1
ATOM 1100 C CA . SER A 1 144 ? -11.148 14.891 10.328 1 31.64 144 SER A CA 1
ATOM 1101 C C . SER A 1 144 ? -11.453 13.938 9.18 1 31.64 144 SER A C 1
ATOM 1103 O O . SER A 1 144 ? -12.594 13.859 8.719 1 31.64 144 SER A O 1
ATOM 1105 N N . GLY A 1 145 ? -10.273 13.617 8.594 1 32.5 145 GLY A N 1
ATOM 1106 C CA . GLY A 1 145 ? -10.664 12.672 7.559 1 32.5 145 GLY A CA 1
ATOM 1107 C C . GLY A 1 145 ? -11.055 11.312 8.109 1 32.5 145 GLY A C 1
ATOM 1108 O O . GLY A 1 145 ? -10.531 10.883 9.141 1 32.5 145 GLY A O 1
ATOM 1109 N N . ARG A 1 146 ? -12.133 10.945 8.086 1 37.34 146 ARG A N 1
ATOM 1110 C CA . ARG A 1 146 ? -12.773 9.695 8.484 1 37.34 146 ARG A CA 1
ATOM 1111 C C . ARG A 1 146 ? -11.977 8.492 7.992 1 37.34 146 ARG A C 1
ATOM 1113 O O . ARG A 1 146 ? -11.445 8.508 6.879 1 37.34 146 ARG A O 1
ATOM 1120 N N . VAL A 1 147 ? -11.297 7.797 9.039 1 36.81 147 VAL A N 1
ATOM 1121 C CA . VAL A 1 147 ? -10.781 6.48 8.664 1 36.81 147 VAL A CA 1
ATOM 1122 C C . VAL A 1 147 ? -11.797 5.75 7.801 1 36.81 147 VAL A C 1
ATOM 1124 O O . VAL A 1 147 ? -13 5.754 8.102 1 36.81 147 VAL A O 1
ATOM 1127 N N . ILE A 1 148 ? -11.578 5.664 6.559 1 38.38 148 ILE A N 1
ATOM 1128 C CA . ILE A 1 148 ? -12.5 4.898 5.734 1 38.38 148 ILE A CA 1
ATOM 1129 C C . ILE A 1 148 ? -12.242 3.404 5.918 1 38.38 148 ILE A C 1
ATOM 1131 O O . ILE A 1 148 ? -11.117 2.996 6.219 1 38.38 148 ILE A O 1
ATOM 1135 N N . MET B 1 1 ? 32.906 -6.621 -32.25 1 26.8 1 MET B N 1
ATOM 1136 C CA . MET B 1 1 ? 32.094 -5.52 -31.75 1 26.8 1 MET B CA 1
ATOM 1137 C C . MET B 1 1 ? 30.828 -6.039 -31.109 1 26.8 1 MET B C 1
ATOM 1139 O O . MET B 1 1 ? 30.016 -6.707 -31.766 1 26.8 1 MET B O 1
ATOM 1143 N N . ALA B 1 2 ? 30.828 -6.488 -29.844 1 36.5 2 ALA B N 1
ATOM 1144 C CA . ALA B 1 2 ? 29.719 -7.141 -29.141 1 36.5 2 ALA B CA 1
ATOM 1145 C C . ALA B 1 2 ? 28.438 -6.32 -29.25 1 36.5 2 ALA B C 1
ATOM 1147 O O . ALA B 1 2 ? 28.484 -5.09 -29.203 1 36.5 2 ALA B O 1
ATOM 1148 N N . ALA B 1 3 ? 27.484 -6.734 -30.141 1 36.69 3 ALA B N 1
ATOM 1149 C CA . ALA B 1 3 ? 26.188 -6.074 -30.266 1 36.69 3 ALA B CA 1
ATOM 1150 C C . ALA B 1 3 ? 25.672 -5.637 -28.891 1 36.69 3 ALA B C 1
ATOM 1152 O O . ALA B 1 3 ? 25.609 -6.438 -27.953 1 36.69 3 ALA B O 1
ATOM 1153 N N . SER B 1 4 ? 26.125 -4.527 -28.312 1 41.69 4 SER B N 1
ATOM 1154 C CA . SER B 1 4 ? 25.484 -3.867 -27.172 1 41.69 4 SER B CA 1
ATOM 1155 C C . SER B 1 4 ? 23.969 -4.016 -27.234 1 41.69 4 SER B C 1
ATOM 1157 O O . SER B 1 4 ? 23.328 -3.441 -28.109 1 41.69 4 SER B O 1
ATOM 1159 N N . GLY B 1 5 ? 23.422 -5.18 -27.422 1 39.56 5 GLY B N 1
ATOM 1160 C CA . GLY B 1 5 ? 22 -5.434 -27.5 1 39.56 5 GLY B CA 1
ATOM 1161 C C . GLY B 1 5 ? 21.172 -4.457 -26.688 1 39.56 5 GLY B C 1
ATOM 1162 O O . GLY B 1 5 ? 21.438 -4.266 -25.5 1 39.56 5 GLY B O 1
ATOM 1163 N N . THR B 1 6 ? 20.75 -3.287 -27.125 1 44.88 6 THR B N 1
ATOM 1164 C CA . THR B 1 6 ? 19.812 -2.309 -26.594 1 44.88 6 THR B CA 1
ATOM 1165 C C . THR B 1 6 ? 18.719 -2.998 -25.797 1 44.88 6 THR B C 1
ATOM 1167 O O . THR B 1 6 ? 17.906 -3.746 -26.359 1 44.88 6 THR B O 1
ATOM 1170 N N . ALA B 1 7 ? 19 -3.5 -24.641 1 51.5 7 ALA B N 1
ATOM 1171 C CA . ALA B 1 7 ? 18.016 -4.172 -23.812 1 51.5 7 ALA B CA 1
ATOM 1172 C C . ALA B 1 7 ? 16.672 -3.455 -23.859 1 51.5 7 ALA B C 1
ATOM 1174 O O . ALA B 1 7 ? 16.609 -2.223 -23.906 1 51.5 7 ALA B O 1
ATOM 1175 N N . ALA B 1 8 ? 15.672 -4.043 -24.531 1 56.31 8 ALA B N 1
ATOM 1176 C CA . ALA B 1 8 ? 14.312 -3.518 -24.578 1 56.31 8 ALA B CA 1
ATOM 1177 C C . ALA B 1 8 ? 13.938 -2.832 -23.266 1 56.31 8 ALA B C 1
ATOM 1179 O O . ALA B 1 8 ? 14.453 -3.189 -22.203 1 56.31 8 ALA B O 1
ATOM 1180 N N . PRO B 1 9 ? 13.555 -1.598 -23.359 1 64.44 9 PRO B N 1
ATOM 1181 C CA . PRO B 1 9 ? 13.156 -0.887 -22.141 1 64.44 9 PRO B CA 1
ATOM 1182 C C . PRO B 1 9 ? 12.375 -1.771 -21.172 1 64.44 9 PRO B C 1
ATOM 1184 O O . PRO B 1 9 ? 11.508 -2.541 -21.594 1 64.44 9 PRO B O 1
ATOM 1187 N N . ARG B 1 10 ? 12.961 -2.035 -20.062 1 80.62 10 ARG B N 1
ATOM 1188 C CA . ARG B 1 10 ? 12.328 -2.848 -19.016 1 80.62 10 ARG B CA 1
ATOM 1189 C C . ARG B 1 10 ? 11.227 -2.07 -18.312 1 80.62 10 ARG B C 1
ATOM 1191 O O . ARG B 1 10 ? 11.336 -0.855 -18.141 1 80.62 10 ARG B O 1
ATOM 1198 N N . CYS B 1 11 ? 10.023 -2.68 -18.156 1 85.25 11 CYS B N 1
ATOM 1199 C CA . CYS B 1 11 ? 8.914 -2.15 -17.359 1 85.25 11 CYS B CA 1
ATOM 1200 C C . CYS B 1 11 ? 8.727 -2.957 -16.078 1 85.25 11 CYS B C 1
ATOM 1202 O O . CYS B 1 11 ? 8.094 -4.016 -16.094 1 85.25 11 CYS B O 1
ATOM 1204 N N . LEU B 1 12 ? 9.383 -2.527 -15.039 1 94.12 12 LEU B N 1
ATOM 1205 C CA . LEU B 1 12 ? 9.266 -3.229 -13.758 1 94.12 12 LEU B CA 1
ATOM 1206 C C . LEU B 1 12 ? 7.926 -2.938 -13.094 1 94.12 12 LEU B C 1
ATOM 1208 O O . LEU B 1 12 ? 7.5 -1.782 -13.031 1 94.12 12 LEU B O 1
ATOM 1212 N N . VAL B 1 13 ? 7.273 -4.035 -12.688 1 94.5 13 VAL B N 1
ATOM 1213 C CA . VAL B 1 13 ? 5.957 -3.924 -12.07 1 94.5 13 VAL B CA 1
ATOM 1214 C C . VAL B 1 13 ? 5.93 -4.715 -10.766 1 94.5 13 VAL B C 1
ATOM 1216 O O . VAL B 1 13 ? 6.465 -5.824 -10.695 1 94.5 13 VAL B O 1
ATOM 1219 N N . GLN B 1 14 ? 5.41 -4.117 -9.734 1 96.62 14 GLN B N 1
ATOM 1220 C CA . GLN B 1 14 ? 5.059 -4.895 -8.555 1 96.62 14 GLN B CA 1
ATOM 1221 C C . GLN B 1 14 ? 3.596 -5.328 -8.594 1 96.62 14 GLN B C 1
ATOM 1223 O O . GLN B 1 14 ? 2.695 -4.492 -8.672 1 96.62 14 GLN B O 1
ATOM 1228 N N . TYR B 1 15 ? 3.322 -6.574 -8.523 1 95.5 15 TYR B N 1
ATOM 1229 C CA . TYR B 1 15 ? 1.974 -7.129 -8.469 1 95.5 15 TYR B CA 1
ATOM 1230 C C . TYR B 1 15 ? 1.521 -7.32 -7.027 1 95.5 15 TYR B C 1
ATOM 1232 O O . TYR B 1 15 ? 2.273 -7.84 -6.199 1 95.5 15 TYR B O 1
ATOM 1240 N N . VAL B 1 16 ? 0.301 -6.914 -6.754 1 97.31 16 VAL B N 1
ATOM 1241 C CA . VAL B 1 16 ? -0.341 -7.074 -5.453 1 97.31 16 VAL B CA 1
ATOM 1242 C C . VAL B 1 16 ? -1.67 -7.809 -5.617 1 97.31 16 VAL B C 1
ATOM 1244 O O . VAL B 1 16 ? -2.498 -7.426 -6.449 1 97.31 16 VAL B O 1
ATOM 1247 N N . VAL B 1 17 ? -1.869 -8.82 -4.875 1 96.38 17 VAL B N 1
ATOM 1248 C CA . VAL B 1 17 ? -3.096 -9.609 -4.949 1 96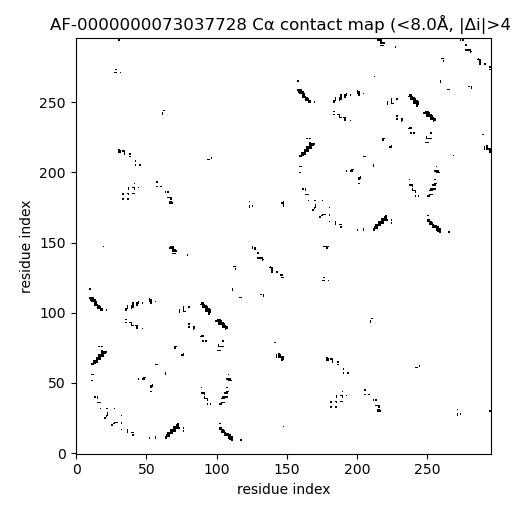.38 17 VAL B CA 1
ATOM 1249 C C . VAL B 1 17 ? -3.883 -9.453 -3.648 1 96.38 17 VAL B C 1
ATOM 1251 O O . VAL B 1 17 ? -3.363 -9.734 -2.564 1 96.38 17 VAL B O 1
ATOM 1254 N N . VAL B 1 18 ? -5.074 -9.047 -3.785 1 96.5 18 VAL B N 1
ATOM 1255 C CA . VAL B 1 18 ? -5.922 -8.773 -2.627 1 96.5 18 VAL B CA 1
ATOM 1256 C C . VAL B 1 18 ? -7.133 -9.703 -2.645 1 96.5 18 VAL B C 1
ATOM 1258 O O . VAL B 1 18 ? -7.758 -9.898 -3.689 1 96.5 18 VAL B O 1
ATOM 1261 N N . ARG B 1 19 ? -7.398 -10.258 -1.487 1 95.5 19 ARG B N 1
ATOM 1262 C CA . ARG B 1 19 ? -8.633 -11.031 -1.378 1 95.5 19 ARG B CA 1
ATOM 1263 C C . ARG B 1 19 ? -9.852 -10.156 -1.665 1 95.5 19 ARG B C 1
ATOM 1265 O O . ARG B 1 19 ? -10.039 -9.109 -1.031 1 95.5 19 ARG B O 1
ATOM 1272 N N . SER B 1 20 ? -10.656 -10.617 -2.539 1 92.94 20 SER B N 1
ATOM 1273 C CA . SER B 1 20 ? -11.844 -9.852 -2.922 1 92.94 20 SER B CA 1
ATOM 1274 C C . SER B 1 20 ? -12.961 -10.016 -1.896 1 92.94 20 SER B C 1
ATOM 1276 O O . SER B 1 20 ? -13.836 -9.156 -1.778 1 92.94 20 SER B O 1
ATOM 1278 N N . ASP B 1 21 ? -12.992 -11.125 -1.212 1 94.31 21 ASP B N 1
ATOM 1279 C CA . ASP B 1 21 ? -14.086 -11.398 -0.28 1 94.31 21 ASP B CA 1
ATOM 1280 C C . ASP B 1 21 ? -13.953 -10.539 0.978 1 94.31 21 ASP B C 1
ATOM 1282 O O . ASP B 1 21 ? -14.898 -10.43 1.76 1 94.31 21 ASP B O 1
ATOM 1286 N N . LEU B 1 22 ? -12.805 -9.906 1.223 1 95.44 22 LEU B N 1
ATOM 1287 C CA . LEU B 1 22 ? -12.617 -9.094 2.416 1 95.44 22 LEU B CA 1
ATOM 1288 C C . LEU B 1 22 ? -13.648 -7.973 2.482 1 95.44 22 LEU B C 1
ATOM 1290 O O . LEU B 1 22 ? -14.281 -7.766 3.52 1 95.44 22 LEU B O 1
ATOM 1294 N N . VAL B 1 23 ? -13.773 -7.262 1.381 1 89.38 23 VAL B N 1
ATOM 1295 C CA . VAL B 1 23 ? -14.703 -6.137 1.356 1 89.38 23 VAL B CA 1
ATOM 1296 C C . VAL B 1 23 ? -16.109 -6.641 1.076 1 89.38 23 VAL B C 1
ATOM 1298 O O . VAL B 1 23 ? -17.047 -6.379 1.849 1 89.38 23 VAL B O 1
ATOM 1301 N N . HIS B 1 24 ? -16.281 -7.453 0.097 1 90.38 24 HIS B N 1
ATOM 1302 C CA . HIS B 1 24 ? -17.594 -7.73 -0.464 1 90.38 24 HIS B CA 1
ATOM 1303 C C . HIS B 1 24 ? -18.359 -8.742 0.388 1 90.38 24 HIS B C 1
ATOM 1305 O O . HIS B 1 24 ? -19.578 -8.672 0.494 1 90.38 24 HIS B O 1
ATOM 1311 N N . THR B 1 25 ? -17.672 -9.719 0.95 1 92.25 25 THR B N 1
ATOM 1312 C CA . THR B 1 25 ? -18.312 -10.789 1.701 1 92.25 25 THR B CA 1
ATOM 1313 C C . THR B 1 25 ? -18.094 -10.602 3.201 1 92.25 25 THR B C 1
ATOM 1315 O O . THR B 1 25 ? -19.047 -10.711 3.986 1 92.25 25 THR B O 1
ATOM 1318 N N . LEU B 1 26 ? -16.953 -10.203 3.594 1 95.12 26 LEU B N 1
ATOM 1319 C CA . LEU B 1 26 ? -16.594 -10.156 5.008 1 95.12 26 LEU B CA 1
ATOM 1320 C C . LEU B 1 26 ? -16.75 -8.734 5.555 1 95.12 26 LEU B C 1
ATOM 1322 O O . LEU B 1 26 ? -16.531 -8.5 6.746 1 95.12 26 LEU B O 1
ATOM 1326 N N . SER B 1 27 ? -17.047 -7.719 4.766 1 93.94 27 SER B N 1
ATOM 1327 C CA . SER B 1 27 ? -17.422 -6.352 5.113 1 93.94 27 SER B CA 1
ATOM 1328 C C . SER B 1 27 ? -16.281 -5.645 5.852 1 93.94 27 SER B C 1
ATOM 1330 O O . SER B 1 27 ? -16.531 -4.891 6.797 1 93.94 27 SER B O 1
ATOM 1332 N N . TRP B 1 28 ? -15.062 -5.977 5.426 1 93.69 28 TRP B N 1
ATOM 1333 C CA . TRP B 1 28 ? -13.961 -5.18 5.941 1 93.69 28 TRP B CA 1
ATOM 1334 C C . TRP B 1 28 ? -14.055 -3.734 5.461 1 93.69 28 TRP B C 1
ATOM 1336 O O . TRP B 1 28 ? -14.414 -3.482 4.305 1 93.69 28 TRP B O 1
ATOM 1346 N N . PRO B 1 29 ? -13.688 -2.814 6.352 1 92.12 29 PRO B N 1
ATOM 1347 C CA . PRO B 1 29 ? -13.602 -1.438 5.855 1 92.12 29 PRO B CA 1
ATOM 1348 C C . PRO B 1 29 ? -12.539 -1.269 4.773 1 92.12 29 PRO B C 1
ATOM 1350 O O . PRO B 1 29 ? -11.508 -1.953 4.801 1 92.12 29 PRO B O 1
ATOM 1353 N N . LEU B 1 30 ? -12.789 -0.373 3.879 1 91.5 30 LEU B N 1
ATOM 1354 C CA . LEU B 1 30 ? -11.883 -0.126 2.766 1 91.5 30 LEU B CA 1
ATOM 1355 C C . LEU B 1 30 ? -10.492 0.242 3.27 1 91.5 30 LEU B C 1
ATOM 1357 O O . LEU B 1 30 ? -9.492 -0.268 2.764 1 91.5 30 LEU B O 1
ATOM 1361 N N . GLY B 1 31 ? -10.406 1.104 4.215 1 92.81 31 GLY B N 1
ATOM 1362 C CA . GLY B 1 31 ? -9.133 1.503 4.777 1 92.81 31 GLY B CA 1
ATOM 1363 C C . GLY B 1 31 ? -8.312 0.33 5.285 1 92.81 31 GLY B C 1
ATOM 1364 O O . GLY B 1 31 ? -7.086 0.309 5.137 1 92.81 31 GLY B O 1
ATOM 1365 N N . ALA B 1 32 ? -8.984 -0.622 5.871 1 93.62 32 ALA B N 1
ATOM 1366 C CA . ALA B 1 32 ? -8.289 -1.81 6.367 1 93.62 32 ALA B CA 1
ATOM 1367 C C . ALA B 1 32 ? -7.715 -2.629 5.215 1 93.62 32 ALA B C 1
ATOM 1369 O O . ALA B 1 32 ? -6.578 -3.102 5.289 1 93.62 32 ALA B O 1
ATOM 1370 N N . VAL B 1 33 ? -8.461 -2.799 4.184 1 95.88 33 VAL B N 1
ATOM 1371 C CA . VAL B 1 33 ? -8.008 -3.578 3.035 1 95.88 33 VAL B CA 1
ATOM 1372 C C . VAL B 1 33 ? -6.836 -2.871 2.363 1 95.88 33 VAL B C 1
ATOM 1374 O O . VAL B 1 33 ? -5.844 -3.508 1.998 1 95.88 33 VAL B O 1
ATOM 1377 N N . ILE B 1 34 ? -6.93 -1.568 2.254 1 96.69 34 ILE B N 1
ATOM 1378 C CA . ILE B 1 34 ? -5.828 -0.789 1.698 1 96.69 34 ILE B CA 1
ATOM 1379 C C . ILE B 1 34 ? -4.582 -0.972 2.561 1 96.69 34 ILE B C 1
ATOM 1381 O O . ILE B 1 34 ? -3.482 -1.171 2.037 1 96.69 34 ILE B O 1
ATOM 1385 N N . SER B 1 35 ? -4.734 -0.926 3.83 1 97.38 35 SER B N 1
ATOM 1386 C CA . SER B 1 35 ? -3.611 -1.105 4.742 1 97.38 35 SER B CA 1
ATOM 1387 C C . SER B 1 35 ? -2.939 -2.459 4.531 1 97.38 35 SER B C 1
ATOM 1389 O O . SER B 1 35 ? -1.711 -2.555 4.531 1 97.38 35 SER B O 1
ATOM 1391 N N . GLN B 1 36 ? -3.711 -3.525 4.391 1 97.44 36 GLN B N 1
ATOM 1392 C CA . GLN B 1 36 ? -3.15 -4.855 4.164 1 97.44 36 GLN B CA 1
ATOM 1393 C C . GLN B 1 36 ? -2.299 -4.879 2.896 1 97.44 36 GLN B C 1
ATOM 1395 O O . GLN B 1 36 ? -1.195 -5.43 2.896 1 97.44 36 GLN B O 1
ATOM 1400 N N . ALA B 1 37 ? -2.85 -4.293 1.861 1 98.31 37 ALA B N 1
ATOM 1401 C CA . ALA B 1 37 ? -2.119 -4.238 0.598 1 98.31 37 ALA B CA 1
ATOM 1402 C C . ALA B 1 37 ? -0.812 -3.463 0.755 1 98.31 37 ALA B C 1
ATOM 1404 O O . ALA B 1 37 ? 0.229 -3.883 0.245 1 98.31 37 ALA B O 1
ATOM 1405 N N . CYS B 1 38 ? -0.873 -2.342 1.431 1 98.62 38 CYS B N 1
ATOM 1406 C CA . CYS B 1 38 ? 0.32 -1.535 1.666 1 98.62 38 CYS B CA 1
ATOM 1407 C C . CYS B 1 38 ? 1.361 -2.318 2.457 1 98.62 38 CYS B C 1
ATOM 1409 O O . CYS B 1 38 ? 2.557 -2.23 2.174 1 98.62 38 CYS B O 1
ATOM 1411 N N . HIS B 1 39 ? 0.891 -3.076 3.455 1 98.69 39 HIS B N 1
ATOM 1412 C CA . HIS B 1 39 ? 1.811 -3.904 4.223 1 98.69 39 HIS B CA 1
ATOM 1413 C C . HIS B 1 39 ? 2.531 -4.906 3.328 1 98.69 39 HIS B C 1
ATOM 1415 O O . HIS B 1 39 ? 3.76 -5.004 3.359 1 98.69 39 HIS B O 1
ATOM 1421 N N . ALA B 1 40 ? 1.792 -5.633 2.559 1 98.75 40 ALA B N 1
ATOM 1422 C CA . ALA B 1 40 ? 2.375 -6.652 1.688 1 98.75 40 ALA B CA 1
ATOM 1423 C C . ALA B 1 40 ? 3.363 -6.031 0.706 1 98.75 40 ALA B C 1
ATOM 1425 O O . ALA B 1 40 ? 4.477 -6.535 0.532 1 98.75 40 ALA B O 1
ATOM 1426 N N . ALA B 1 41 ? 2.93 -4.91 0.08 1 98.69 41 ALA B N 1
ATOM 1427 C CA . ALA B 1 41 ? 3.779 -4.238 -0.901 1 98.69 41 ALA B CA 1
ATOM 1428 C C . ALA B 1 41 ? 5.09 -3.781 -0.269 1 98.69 41 ALA B C 1
ATOM 1430 O O . ALA B 1 41 ? 6.168 -4.031 -0.81 1 98.69 41 ALA B O 1
ATOM 1431 N N . THR B 1 42 ? 4.984 -3.148 0.862 1 98.81 42 THR B N 1
ATOM 1432 C CA . THR B 1 42 ? 6.16 -2.641 1.562 1 98.81 42 THR B CA 1
ATOM 1433 C C . THR B 1 42 ? 7.066 -3.789 1.997 1 98.81 42 THR B C 1
ATOM 1435 O O . THR B 1 42 ? 8.289 -3.719 1.837 1 98.81 42 THR B O 1
ATOM 1438 N N . ALA B 1 43 ? 6.465 -4.855 2.525 1 98.81 43 ALA B N 1
ATOM 1439 C CA . ALA B 1 43 ? 7.238 -5.992 3.008 1 98.81 43 ALA B CA 1
ATOM 1440 C C . ALA B 1 43 ? 8 -6.66 1.866 1 98.81 43 ALA B C 1
ATOM 1442 O O . ALA B 1 43 ? 9.18 -7 2.012 1 98.81 43 ALA B O 1
ATOM 1443 N N . ALA B 1 44 ? 7.324 -6.852 0.75 1 98.81 44 ALA B N 1
ATOM 1444 C CA . ALA B 1 44 ? 7.98 -7.477 -0.395 1 98.81 44 ALA B CA 1
ATOM 1445 C C . ALA B 1 44 ? 9.18 -6.656 -0.855 1 98.81 44 ALA B C 1
ATOM 1447 O O . ALA B 1 44 ? 10.219 -7.211 -1.217 1 98.81 44 ALA B O 1
ATOM 1448 N N . ILE B 1 45 ? 9.023 -5.336 -0.864 1 98.81 45 ILE B N 1
ATOM 1449 C CA . ILE B 1 45 ? 10.109 -4.441 -1.241 1 98.81 45 ILE B CA 1
ATOM 1450 C C . ILE B 1 45 ? 11.266 -4.59 -0.248 1 98.81 45 ILE B C 1
ATOM 1452 O O . ILE B 1 45 ? 12.414 -4.773 -0.646 1 98.81 45 ILE B O 1
ATOM 1456 N N . HIS B 1 46 ? 10.977 -4.555 1.036 1 98.81 46 HIS B N 1
ATOM 1457 C CA . HIS B 1 46 ? 12.008 -4.605 2.062 1 98.81 46 HIS B CA 1
ATOM 1458 C C . HIS B 1 46 ? 12.766 -5.93 2.02 1 98.81 46 HIS B C 1
ATOM 1460 O O . HIS B 1 46 ? 13.992 -5.953 2.078 1 98.81 46 HIS B O 1
ATOM 1466 N N . LEU B 1 47 ? 12.039 -7.008 1.887 1 98.69 47 LEU B N 1
ATOM 1467 C CA . LEU B 1 47 ? 12.641 -8.336 1.88 1 98.69 47 LEU B CA 1
ATOM 1468 C C . LEU B 1 47 ? 13.586 -8.5 0.693 1 98.69 47 LEU B C 1
ATOM 1470 O O . LEU B 1 47 ? 14.484 -9.344 0.724 1 98.69 47 LEU B O 1
ATOM 1474 N N . ASN B 1 48 ? 13.367 -7.695 -0.314 1 98.69 48 ASN B N 1
ATOM 1475 C CA . ASN B 1 48 ? 14.156 -7.781 -1.537 1 98.69 48 ASN B CA 1
ATOM 1476 C C . ASN B 1 48 ? 14.844 -6.457 -1.857 1 98.69 48 ASN B C 1
ATOM 1478 O O . ASN B 1 48 ? 15.016 -6.109 -3.027 1 98.69 48 ASN B O 1
ATOM 1482 N N . TYR B 1 49 ? 15.133 -5.699 -0.896 1 98.44 49 TYR B N 1
ATOM 1483 C CA . TYR B 1 49 ? 15.578 -4.324 -1.092 1 98.44 49 TYR B CA 1
ATOM 1484 C C . TYR B 1 49 ? 16.875 -4.277 -1.896 1 98.44 49 TYR B C 1
ATOM 1486 O O . TYR B 1 49 ? 17.094 -3.35 -2.68 1 98.44 49 TYR B O 1
ATOM 1494 N N . ASN B 1 50 ? 17.75 -5.254 -1.783 1 98 50 ASN B N 1
ATOM 1495 C CA . ASN B 1 50 ? 19.031 -5.238 -2.461 1 98 50 ASN B CA 1
ATOM 1496 C C . ASN B 1 50 ? 18.969 -5.945 -3.811 1 98 50 ASN B C 1
ATOM 1498 O O . ASN B 1 50 ? 19.953 -5.992 -4.543 1 98 50 ASN B O 1
ATOM 1502 N N . ASP B 1 51 ? 17.797 -6.504 -4.121 1 98 51 ASP B N 1
ATOM 1503 C CA . ASP B 1 51 ? 17.594 -7.09 -5.441 1 98 51 ASP B CA 1
ATOM 1504 C C . ASP B 1 51 ? 17.75 -6.035 -6.539 1 98 51 ASP B C 1
ATOM 1506 O O . ASP B 1 51 ? 17.219 -4.93 -6.418 1 98 51 ASP B O 1
ATOM 1510 N N . PRO B 1 52 ? 18.484 -6.301 -7.621 1 97.12 52 PRO B N 1
ATOM 1511 C CA . PRO B 1 52 ? 18.734 -5.305 -8.664 1 97.12 52 PRO B CA 1
ATOM 1512 C C . PRO B 1 52 ? 17.438 -4.777 -9.289 1 97.12 52 PRO B C 1
ATOM 1514 O O . PRO B 1 52 ? 17.344 -3.586 -9.594 1 97.12 52 PRO B O 1
ATOM 1517 N N . ASP B 1 53 ? 16.469 -5.629 -9.531 1 95.81 53 ASP B N 1
ATOM 1518 C CA . ASP B 1 53 ? 15.195 -5.176 -10.086 1 95.81 53 ASP B CA 1
ATOM 1519 C C . ASP B 1 53 ? 14.477 -4.242 -9.109 1 95.81 53 ASP B C 1
ATOM 1521 O O . ASP B 1 53 ? 13.883 -3.242 -9.523 1 95.81 53 ASP B O 1
ATOM 1525 N N . THR B 1 54 ? 14.5 -4.633 -7.82 1 98.12 54 THR B N 1
ATOM 1526 C CA . THR B 1 54 ? 13.883 -3.783 -6.809 1 98.12 54 THR B CA 1
ATOM 1527 C C . THR B 1 54 ? 14.57 -2.422 -6.754 1 98.12 54 THR B C 1
ATOM 1529 O O . THR B 1 54 ? 13.906 -1.387 -6.695 1 98.12 54 THR B O 1
ATOM 1532 N N . GLN B 1 55 ? 15.914 -2.441 -6.812 1 98 55 GLN B N 1
ATOM 1533 C CA . GLN B 1 55 ? 16.656 -1.183 -6.789 1 98 55 GLN B CA 1
ATOM 1534 C C . GLN B 1 55 ? 16.344 -0.339 -8.023 1 98 55 GLN B C 1
ATOM 1536 O O . GLN B 1 55 ? 16.141 0.874 -7.914 1 98 55 GLN B O 1
ATOM 1541 N N . GLU B 1 56 ? 16.281 -0.953 -9.141 1 96.69 56 GLU B N 1
ATOM 1542 C CA . GLU B 1 56 ? 15.914 -0.232 -10.359 1 96.69 56 GLU B CA 1
ATOM 1543 C C . GLU B 1 56 ? 14.5 0.335 -10.266 1 96.69 56 GLU B C 1
ATOM 1545 O O . GLU B 1 56 ? 14.258 1.478 -10.656 1 96.69 56 GLU B O 1
ATOM 1550 N N . TYR B 1 57 ? 13.617 -0.477 -9.781 1 97 57 TYR B N 1
ATOM 1551 C CA . TYR B 1 57 ? 12.219 -0.106 -9.57 1 97 57 TYR B CA 1
ATOM 1552 C C . TYR B 1 57 ? 12.109 1.145 -8.703 1 97 57 TYR B C 1
ATOM 1554 O O . TYR B 1 57 ? 11.312 2.041 -8.992 1 97 57 TYR B O 1
ATOM 1562 N N . LEU B 1 58 ? 12.984 1.26 -7.695 1 98.12 58 LEU B N 1
ATOM 1563 C CA . LEU B 1 58 ? 12.93 2.338 -6.719 1 98.12 58 LEU B CA 1
ATOM 1564 C C . LEU B 1 58 ? 13.734 3.543 -7.191 1 98.12 58 LEU B C 1
ATOM 1566 O O . LEU B 1 58 ? 13.594 4.645 -6.652 1 98.12 58 LEU B O 1
ATOM 1570 N N . ALA B 1 59 ? 14.586 3.404 -8.164 1 96.69 59 ALA B N 1
ATOM 1571 C CA . ALA B 1 59 ? 15.469 4.469 -8.648 1 96.69 59 ALA B CA 1
ATOM 1572 C C . ALA B 1 59 ? 14.664 5.582 -9.312 1 96.69 59 ALA B C 1
ATOM 1574 O O . ALA B 1 59 ? 15.016 6.762 -9.195 1 96.69 59 ALA B O 1
ATOM 1575 N N . GLU B 1 60 ? 13.609 5.188 -10.031 1 92.06 60 GLU B N 1
ATOM 1576 C CA . GLU B 1 60 ? 12.672 6.164 -10.586 1 92.06 60 GLU B CA 1
ATOM 1577 C C . GLU B 1 60 ? 11.344 6.148 -9.836 1 92.06 60 GLU B C 1
ATOM 1579 O O . GLU B 1 60 ? 10.32 5.742 -10.383 1 92.06 60 GLU B O 1
ATOM 1584 N N . LEU B 1 61 ? 11.406 6.668 -8.734 1 95.31 61 LEU B N 1
ATOM 1585 C CA . LEU B 1 61 ? 10.383 6.508 -7.707 1 95.31 61 LEU B CA 1
ATOM 1586 C C . LEU B 1 61 ? 9.016 6.953 -8.219 1 95.31 61 LEU B C 1
ATOM 1588 O O . LEU B 1 61 ? 8.023 6.246 -8.047 1 95.31 61 LEU B O 1
ATOM 1592 N N . ASP B 1 62 ? 8.93 8.086 -8.93 1 94.88 62 ASP B N 1
ATOM 1593 C CA . ASP B 1 62 ? 7.66 8.656 -9.367 1 94.88 62 ASP B CA 1
ATOM 1594 C C . ASP B 1 62 ? 7.105 7.891 -10.57 1 94.88 62 ASP B C 1
ATOM 1596 O O . ASP B 1 62 ? 5.98 8.141 -11.008 1 94.88 62 ASP B O 1
ATOM 1600 N N . SER B 1 63 ? 7.867 6.871 -11.07 1 91.94 63 SER B N 1
ATOM 1601 C CA . SER B 1 63 ? 7.449 6.105 -12.242 1 91.94 63 SER B CA 1
ATOM 1602 C C . SER B 1 63 ? 7.184 4.648 -11.883 1 91.94 63 SER B C 1
ATOM 1604 O O . SER B 1 63 ? 7.004 3.807 -12.766 1 91.94 63 SER B O 1
ATOM 1606 N N . MET B 1 64 ? 7.156 4.371 -10.594 1 94.94 64 MET B N 1
ATOM 1607 C CA . MET B 1 64 ? 6.828 3.008 -10.18 1 94.94 64 MET B CA 1
ATOM 1608 C C . MET B 1 64 ? 5.488 2.568 -10.758 1 94.94 64 MET B C 1
ATOM 1610 O O . MET B 1 64 ? 4.547 3.363 -10.828 1 94.94 64 MET B O 1
ATOM 1614 N N . HIS B 1 65 ? 5.387 1.283 -11.062 1 93.88 65 HIS B N 1
ATOM 1615 C CA . HIS B 1 65 ? 4.137 0.698 -11.531 1 93.88 65 HIS B CA 1
ATOM 1616 C C . HIS B 1 65 ? 3.707 -0.468 -10.648 1 93.88 65 HIS B C 1
ATOM 1618 O O . HIS B 1 65 ? 4.52 -1.34 -10.328 1 93.88 65 HIS B O 1
ATOM 1624 N N . LYS B 1 66 ? 2.402 -0.411 -10.281 1 94.56 66 LYS B N 1
ATOM 1625 C CA . LYS B 1 66 ? 1.799 -1.513 -9.539 1 94.56 66 LYS B CA 1
ATOM 1626 C C . LYS B 1 66 ? 0.5 -1.973 -10.195 1 94.56 66 LYS B C 1
ATOM 1628 O O . LYS B 1 66 ? -0.256 -1.156 -10.727 1 94.56 66 LYS B O 1
ATOM 1633 N N . VAL B 1 67 ? 0.279 -3.223 -10.117 1 91.94 67 VAL B N 1
ATOM 1634 C CA . VAL B 1 67 ? -0.973 -3.832 -10.547 1 91.94 67 VAL B CA 1
ATOM 1635 C C . VAL B 1 67 ? -1.615 -4.582 -9.383 1 91.94 67 VAL B C 1
ATOM 1637 O O . VAL B 1 67 ? -0.971 -5.418 -8.75 1 91.94 67 VAL B O 1
ATOM 1640 N N . VAL B 1 68 ? -2.811 -4.219 -9.141 1 94.62 68 VAL B N 1
ATOM 1641 C CA . VAL B 1 68 ? -3.545 -4.891 -8.07 1 94.62 68 VAL B CA 1
ATOM 1642 C C . VAL B 1 68 ? -4.516 -5.906 -8.672 1 94.62 68 VAL B C 1
ATOM 1644 O O . VAL B 1 68 ? -5.355 -5.551 -9.5 1 94.62 68 VAL B O 1
ATOM 1647 N N . LEU B 1 69 ? -4.352 -7.125 -8.266 1 92.38 69 LEU B N 1
ATOM 1648 C CA . LEU B 1 69 ? -5.199 -8.234 -8.688 1 92.38 69 LEU B CA 1
ATOM 1649 C C . LEU B 1 69 ? -6.008 -8.781 -7.508 1 92.38 69 LEU B C 1
ATOM 1651 O O . LEU B 1 69 ? -5.789 -8.383 -6.363 1 92.38 69 LEU B O 1
ATOM 1655 N N . GLN B 1 70 ? -6.969 -9.625 -7.832 1 92.88 70 GLN B N 1
ATOM 1656 C CA . GLN B 1 70 ? -7.816 -10.172 -6.777 1 92.88 70 GLN B CA 1
ATOM 1657 C C . GLN B 1 70 ? -7.66 -11.688 -6.672 1 92.88 70 GLN B C 1
ATOM 1659 O O . GLN B 1 70 ? -7.531 -12.375 -7.684 1 92.88 70 GLN B O 1
ATOM 1664 N N . ALA B 1 71 ? -7.594 -12.172 -5.523 1 93.31 71 ALA B N 1
ATOM 1665 C CA . ALA B 1 71 ? -7.902 -13.562 -5.195 1 93.31 71 ALA B CA 1
ATOM 1666 C C . ALA B 1 71 ? -9.312 -13.695 -4.633 1 93.31 71 ALA B C 1
ATOM 1668 O O . ALA B 1 71 ? -9.758 -12.852 -3.846 1 93.31 71 ALA B O 1
ATOM 1669 N N . LEU B 1 72 ? -9.977 -14.719 -4.973 1 90.19 72 LEU B N 1
ATOM 1670 C CA . LEU B 1 72 ? -11.383 -14.875 -4.609 1 90.19 72 LEU B CA 1
ATOM 1671 C C . LEU B 1 72 ? -11.547 -14.922 -3.096 1 90.19 72 LEU B C 1
ATOM 1673 O O . LEU B 1 72 ? -12.477 -14.32 -2.551 1 90.19 72 LEU B O 1
ATOM 1677 N N . ASP B 1 73 ? -10.68 -15.727 -2.484 1 93.12 73 ASP B N 1
ATOM 1678 C CA . ASP B 1 73 ? -10.781 -15.969 -1.049 1 93.12 73 ASP B CA 1
ATOM 1679 C C . ASP B 1 73 ? -9.438 -16.422 -0.477 1 93.12 73 ASP B C 1
ATOM 1681 O O . ASP B 1 73 ? -8.422 -16.391 -1.169 1 93.12 73 ASP B O 1
ATOM 1685 N N . GLN B 1 74 ? -9.469 -16.797 0.805 1 96.88 74 GLN B N 1
ATOM 1686 C CA . GLN B 1 74 ? -8.25 -17.203 1.497 1 96.88 74 GLN B CA 1
ATOM 1687 C C . GLN B 1 74 ? -7.602 -18.406 0.826 1 96.88 74 GLN B C 1
ATOM 1689 O O . GLN B 1 74 ? -6.383 -18.453 0.658 1 96.88 74 GLN B O 1
ATOM 1694 N N . ALA B 1 75 ? -8.414 -19.391 0.51 1 96.19 75 ALA B N 1
ATOM 1695 C CA . ALA B 1 75 ? -7.891 -20.609 -0.104 1 96.19 75 ALA B CA 1
ATOM 1696 C C . ALA B 1 75 ? -7.16 -20.297 -1.407 1 96.19 75 ALA B C 1
ATOM 1698 O O . ALA B 1 75 ? -6.062 -20.797 -1.647 1 96.19 75 ALA B O 1
ATOM 1699 N N . SER B 1 76 ? -7.777 -19.438 -2.271 1 95.19 76 SER B N 1
ATOM 1700 C CA . SER B 1 76 ? -7.168 -19.062 -3.545 1 95.19 76 SER B CA 1
ATOM 1701 C C . SER B 1 76 ? -5.859 -18.312 -3.334 1 95.19 76 SER B C 1
ATOM 1703 O O . SER B 1 76 ? -4.883 -18.547 -4.047 1 95.19 76 SER B O 1
ATOM 1705 N N . LEU B 1 77 ? -5.852 -17.438 -2.381 1 96.69 77 LEU B N 1
ATOM 1706 C CA . LEU B 1 77 ? -4.645 -16.672 -2.094 1 96.69 77 LEU B CA 1
ATOM 1707 C C . LEU B 1 77 ? -3.527 -17.578 -1.592 1 96.69 77 LEU B C 1
ATOM 1709 O O . LEU B 1 77 ? -2.381 -17.453 -2.027 1 96.69 77 LEU B O 1
ATOM 1713 N N . SER B 1 78 ? -3.852 -18.453 -0.707 1 97.62 78 SER B N 1
ATOM 1714 C CA . SER B 1 78 ? -2.863 -19.359 -0.154 1 97.62 78 SER B CA 1
ATOM 1715 C C . SER B 1 78 ? -2.312 -20.297 -1.229 1 97.62 78 SER B C 1
ATOM 1717 O O . SER B 1 78 ? -1.111 -20.578 -1.261 1 97.62 78 SER B O 1
ATOM 1719 N N . SER B 1 79 ? -3.186 -20.766 -2.035 1 96.06 79 SER B N 1
ATOM 1720 C CA . SER B 1 79 ? -2.746 -21.625 -3.139 1 96.06 79 SER B CA 1
ATOM 1721 C C . SER B 1 79 ? -1.784 -20.875 -4.059 1 96.06 79 SER B C 1
ATOM 1723 O O . SER B 1 79 ? -0.787 -21.438 -4.512 1 96.06 79 SER B O 1
ATOM 1725 N N . LEU B 1 80 ? -2.121 -19.625 -4.328 1 95.12 80 LEU B N 1
ATOM 1726 C CA . LEU B 1 80 ? -1.228 -18.812 -5.137 1 95.12 80 LEU B CA 1
ATOM 1727 C C . LEU B 1 80 ? 0.137 -18.672 -4.469 1 95.12 80 LEU B C 1
ATOM 1729 O O . LEU B 1 80 ? 1.171 -18.812 -5.125 1 95.12 80 LEU B O 1
ATOM 1733 N N . SER B 1 81 ? 0.148 -18.406 -3.23 1 97.19 81 SER B N 1
ATOM 1734 C CA . SER B 1 81 ? 1.402 -18.281 -2.496 1 97.19 81 SER B CA 1
ATOM 1735 C C . SER B 1 81 ? 2.229 -19.562 -2.582 1 97.19 81 SER B C 1
ATOM 1737 O O . SER B 1 81 ? 3.443 -19.516 -2.789 1 97.19 81 SER B O 1
ATOM 1739 N N . GLU B 1 82 ? 1.568 -20.656 -2.396 1 97.25 82 GLU B N 1
ATOM 1740 C CA . GLU B 1 82 ? 2.248 -21.938 -2.496 1 97.25 82 GLU B CA 1
ATOM 1741 C C . GLU B 1 82 ? 2.857 -22.141 -3.881 1 97.25 82 GLU B C 1
ATOM 1743 O O . GLU B 1 82 ? 4 -22.578 -4.004 1 97.25 82 GLU B O 1
ATOM 1748 N N . THR B 1 83 ? 2.096 -21.82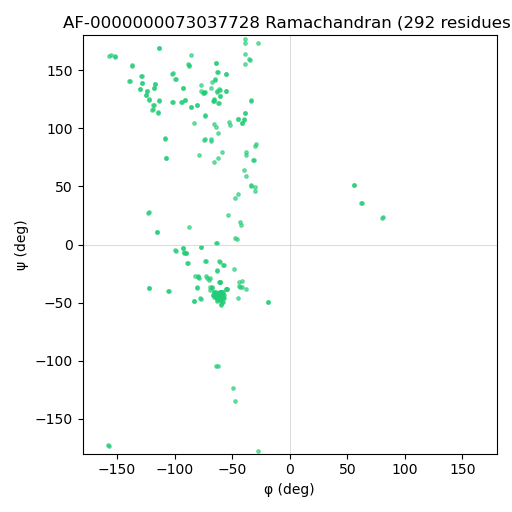8 -4.883 1 96.12 83 THR B N 1
ATOM 1749 C CA . THR B 1 83 ? 2.568 -21.953 -6.258 1 96.12 83 THR B CA 1
ATOM 1750 C C . THR B 1 83 ? 3.781 -21.062 -6.496 1 96.12 83 THR B C 1
ATOM 1752 O O . THR B 1 83 ? 4.766 -21.484 -7.102 1 96.12 83 THR B O 1
ATOM 1755 N N . LEU B 1 84 ? 3.701 -19.828 -6.051 1 95.12 84 LEU B N 1
ATOM 1756 C CA . LEU B 1 84 ? 4.809 -18.891 -6.203 1 95.12 84 LEU B CA 1
ATOM 1757 C C . LEU B 1 84 ? 6.059 -19.406 -5.496 1 95.12 84 LEU B C 1
ATOM 1759 O O . LEU B 1 84 ? 7.164 -19.297 -6.027 1 95.12 84 LEU B O 1
ATOM 1763 N N . THR B 1 85 ? 5.863 -19.953 -4.359 1 97.44 85 THR B N 1
ATOM 1764 C CA . THR B 1 85 ? 6.977 -20.516 -3.602 1 97.44 85 THR B CA 1
ATOM 1765 C C . THR B 1 85 ? 7.609 -21.688 -4.355 1 97.44 85 THR B C 1
ATOM 1767 O O . THR B 1 85 ? 8.836 -21.781 -4.457 1 97.44 85 THR B O 1
ATOM 1770 N N . GLU B 1 86 ? 6.824 -22.531 -4.855 1 95.69 86 GLU B N 1
ATOM 1771 C CA . GLU B 1 86 ? 7.305 -23.688 -5.609 1 95.69 86 GLU B CA 1
ATOM 1772 C C . GLU B 1 86 ? 8.102 -23.25 -6.836 1 95.69 86 GLU B C 1
ATOM 1774 O O . GLU B 1 86 ? 9.07 -23.906 -7.215 1 95.69 86 GLU B O 1
ATOM 1779 N N . LYS B 1 87 ? 7.738 -22.141 -7.402 1 93.12 87 LYS B N 1
ATOM 1780 C CA . LYS B 1 87 ? 8.375 -21.656 -8.625 1 93.12 87 LYS B CA 1
ATOM 1781 C C . LYS B 1 87 ? 9.539 -20.719 -8.305 1 93.12 87 LYS B C 1
ATOM 1783 O O . LYS B 1 87 ? 10.203 -20.219 -9.211 1 93.12 87 LYS B O 1
ATOM 1788 N N . GLY B 1 88 ? 9.688 -20.406 -7.086 1 95.19 88 GLY B N 1
ATOM 1789 C CA . GLY B 1 88 ? 10.812 -19.578 -6.664 1 95.19 88 GLY B CA 1
ATOM 1790 C C . GLY B 1 88 ? 10.594 -18.094 -6.91 1 95.19 88 GLY B C 1
ATOM 1791 O O . GLY B 1 88 ? 11.555 -17.344 -7.109 1 95.19 88 GLY B O 1
ATOM 1792 N N . VAL B 1 89 ? 9.344 -17.703 -7.012 1 94.56 89 VAL B N 1
ATOM 1793 C CA . VAL B 1 89 ? 9.023 -16.297 -7.215 1 94.56 89 VAL B CA 1
ATOM 1794 C C . VAL B 1 89 ? 8.961 -15.578 -5.867 1 94.56 89 VAL B C 1
ATOM 1796 O O . VAL B 1 89 ? 8.18 -15.945 -4.992 1 94.56 89 VAL B O 1
ATOM 1799 N N . ALA B 1 90 ? 9.82 -14.617 -5.688 1 97.81 90 ALA B N 1
ATOM 1800 C CA . ALA B 1 90 ? 9.891 -13.891 -4.426 1 97.81 90 ALA B CA 1
ATOM 1801 C C . ALA B 1 90 ? 8.609 -13.094 -4.18 1 97.81 90 ALA B C 1
ATOM 1803 O O . ALA B 1 90 ? 8.172 -12.328 -5.043 1 97.81 90 ALA B O 1
ATOM 1804 N N . HIS B 1 91 ? 7.969 -13.32 -3.049 1 97.88 91 HIS B N 1
ATOM 1805 C CA . HIS B 1 91 ? 6.746 -12.625 -2.658 1 97.88 91 HIS B CA 1
ATOM 1806 C C . HIS B 1 91 ? 6.57 -12.625 -1.144 1 97.88 91 HIS B C 1
ATOM 1808 O O . HIS B 1 91 ? 7.309 -13.312 -0.43 1 97.88 91 HIS B O 1
ATOM 1814 N N . LYS B 1 92 ? 5.734 -11.766 -0.662 1 98.81 92 LYS B N 1
ATOM 1815 C CA . LYS B 1 92 ? 5.336 -11.727 0.742 1 98.81 92 LYS B CA 1
ATOM 1816 C C . LYS B 1 92 ? 3.83 -11.93 0.888 1 98.81 92 LYS B C 1
ATOM 1818 O O . LYS B 1 92 ? 3.037 -11.18 0.32 1 98.81 92 LYS B O 1
ATOM 1823 N N . LEU B 1 93 ? 3.465 -12.977 1.506 1 98.75 93 LEU B N 1
ATOM 1824 C CA . LEU B 1 93 ? 2.096 -13.156 1.976 1 98.75 93 LEU B CA 1
ATOM 1825 C C . LEU B 1 93 ? 1.872 -12.414 3.289 1 98.75 93 LEU B C 1
ATOM 1827 O O . LEU B 1 93 ? 2.543 -12.695 4.285 1 98.75 93 LEU B O 1
ATOM 1831 N N . TRP B 1 94 ? 0.963 -11.508 3.287 1 98.56 94 TRP B N 1
ATOM 1832 C CA . TRP B 1 94 ? 0.672 -10.773 4.516 1 98.56 94 TRP B CA 1
ATOM 1833 C C . TRP B 1 94 ? -0.428 -11.461 5.312 1 98.56 94 TRP B C 1
ATOM 1835 O O . TRP B 1 94 ? -1.527 -11.688 4.801 1 98.56 94 TRP B O 1
ATOM 1845 N N . VAL B 1 95 ? -0.115 -11.75 6.508 1 98.12 95 VAL B N 1
ATOM 1846 C CA . VAL B 1 95 ? -1.03 -12.414 7.434 1 98.12 95 VAL B CA 1
ATOM 1847 C C . VAL B 1 95 ? -1.378 -11.469 8.586 1 98.12 95 VAL B C 1
ATOM 1849 O O . VAL B 1 95 ? -0.511 -11.117 9.383 1 98.12 95 VAL B O 1
ATOM 1852 N N . GLU B 1 96 ? -2.654 -11.102 8.594 1 94.69 96 GLU B N 1
ATOM 1853 C CA . GLU B 1 96 ? -3.129 -10.172 9.617 1 94.69 96 GLU B CA 1
ATOM 1854 C C . GLU B 1 96 ? -3.066 -10.805 11.008 1 94.69 96 GLU B C 1
ATOM 1856 O O . GLU B 1 96 ? -3.51 -11.938 11.195 1 94.69 96 GLU B O 1
ATOM 1861 N N . GLN B 1 97 ? -2.355 -10.102 11.859 1 91.06 97 GLN B N 1
ATOM 1862 C CA . GLN B 1 97 ? -2.283 -10.492 13.266 1 91.06 97 GLN B CA 1
ATOM 1863 C C . GLN B 1 97 ? -3.189 -9.625 14.133 1 91.06 97 GLN B C 1
ATOM 1865 O O . GLN B 1 97 ? -3.453 -8.469 13.789 1 91.06 97 GLN B O 1
ATOM 1870 N N . PRO B 1 98 ? -3.734 -10.219 15.18 1 89.19 98 PRO B N 1
ATOM 1871 C CA . PRO B 1 98 ? -3.49 -11.555 15.727 1 89.19 98 PRO B CA 1
ATOM 1872 C C . PRO B 1 98 ? -4.406 -12.617 15.125 1 89.19 98 PRO B C 1
ATOM 1874 O O . PRO B 1 98 ? -4.273 -13.805 15.43 1 89.19 98 PRO B O 1
ATOM 1877 N N . GLU B 1 99 ? -5.434 -12.281 14.289 1 89.12 99 GLU B N 1
ATOM 1878 C CA . GLU B 1 99 ? -6.414 -13.203 13.727 1 89.12 99 GLU B CA 1
ATOM 1879 C C . GLU B 1 99 ? -5.746 -14.273 12.867 1 89.12 99 GLU B C 1
ATOM 1881 O O . GLU B 1 99 ? -6.348 -15.305 12.57 1 89.12 99 GLU B O 1
ATOM 1886 N N . ASN B 1 100 ? -4.48 -14.039 12.516 1 94.25 100 ASN B N 1
ATOM 1887 C CA . ASN B 1 100 ? -3.703 -14.984 11.719 1 94.25 100 ASN B CA 1
ATOM 1888 C C . ASN B 1 100 ? -4.395 -15.312 10.398 1 94.25 100 ASN B C 1
ATOM 1890 O O . ASN B 1 100 ? -4.539 -16.484 10.039 1 94.25 100 ASN B O 1
ATOM 1894 N N . VAL B 1 101 ? -4.785 -14.289 9.664 1 95.12 101 VAL B N 1
ATOM 1895 C CA . VAL B 1 101 ? -5.527 -14.438 8.414 1 95.12 101 VAL B CA 1
ATOM 1896 C C . VAL B 1 101 ? -4.719 -13.852 7.262 1 95.12 101 VAL B C 1
ATOM 1898 O O . VAL B 1 101 ? -4.391 -12.664 7.27 1 95.12 101 VAL B O 1
ATOM 1901 N N . PRO B 1 102 ? -4.414 -14.773 6.266 1 98.31 102 PRO B N 1
ATOM 1902 C CA . PRO B 1 102 ? -3.844 -14.203 5.047 1 98.31 102 PRO B CA 1
ATOM 1903 C C . PRO B 1 102 ? -4.809 -13.258 4.332 1 98.31 102 PRO B C 1
ATOM 1905 O O . PRO B 1 102 ? -5.973 -13.609 4.113 1 98.31 102 PRO B O 1
ATOM 1908 N N . THR B 1 103 ? -4.344 -12.078 3.963 1 98.06 103 THR B N 1
ATOM 1909 C CA . THR B 1 103 ? -5.262 -11.094 3.4 1 98.06 103 THR B CA 1
ATOM 1910 C C . THR B 1 103 ? -4.805 -10.664 2.006 1 98.06 103 THR B C 1
ATOM 1912 O O . THR B 1 103 ? -5.633 -10.375 1.14 1 98.06 103 THR B O 1
ATOM 1915 N N . CYS B 1 104 ? -3.439 -10.547 1.835 1 97.62 104 CYS B N 1
ATOM 1916 C CA . CYS B 1 104 ? -2.859 -10.055 0.591 1 97.62 104 CYS B CA 1
ATOM 1917 C C . CYS B 1 104 ? -1.473 -10.641 0.364 1 97.62 104 CYS B C 1
ATOM 1919 O O . CYS B 1 104 ? -0.876 -11.211 1.281 1 97.62 104 CYS B O 1
ATOM 1921 N N . LEU B 1 105 ? -1.061 -10.56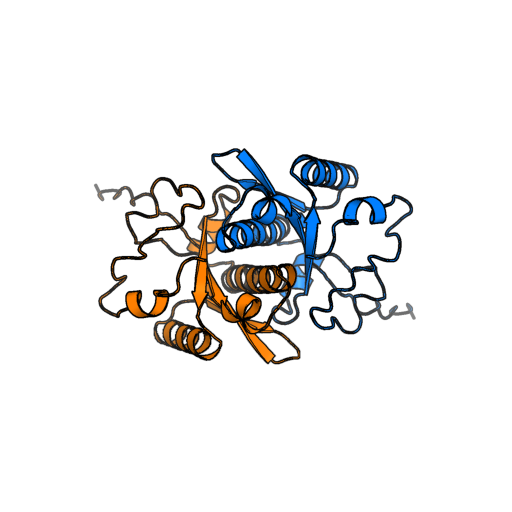2 -0.86 1 98.31 105 LEU B N 1
ATOM 1922 C CA . LEU B 1 105 ? 0.287 -10.969 -1.241 1 98.31 105 LEU B CA 1
ATOM 1923 C C . LEU B 1 105 ? 0.886 -9.992 -2.25 1 98.31 105 LEU B C 1
ATOM 1925 O O . LEU B 1 105 ? 0.167 -9.438 -3.084 1 98.31 105 LEU B O 1
ATOM 1929 N N . ALA B 1 106 ? 2.156 -9.703 -2.098 1 98.56 106 ALA B N 1
ATOM 1930 C CA . ALA B 1 106 ? 2.844 -8.852 -3.062 1 98.56 106 ALA B CA 1
ATOM 1931 C C . ALA B 1 106 ? 4.129 -9.508 -3.557 1 98.56 106 ALA B C 1
ATOM 1933 O O . ALA B 1 106 ? 4.855 -10.133 -2.779 1 98.56 106 ALA B O 1
ATOM 1934 N N . LEU B 1 107 ? 4.344 -9.367 -4.816 1 97.69 107 LEU B N 1
ATOM 1935 C CA . LEU B 1 107 ? 5.602 -9.789 -5.414 1 97.69 107 LEU B CA 1
ATOM 1936 C C . LEU B 1 107 ? 6.645 -8.68 -5.344 1 97.69 107 LEU B C 1
ATOM 1938 O O . LEU B 1 107 ? 6.293 -7.5 -5.242 1 97.69 107 LEU B O 1
ATOM 1942 N N . LYS B 1 108 ? 7.961 -9.078 -5.34 1 97.94 108 LYS B N 1
ATOM 1943 C CA . LYS B 1 108 ? 8.945 -8.039 -5.641 1 97.94 108 LYS B CA 1
ATOM 1944 C C . LYS B 1 108 ? 8.766 -7.516 -7.066 1 97.94 108 LYS B C 1
ATOM 1946 O O . LYS B 1 108 ? 8.164 -8.18 -7.906 1 97.94 108 LYS B O 1
ATOM 1951 N N . PRO B 1 109 ? 9.227 -6.293 -7.297 1 96.69 109 PRO B N 1
ATOM 1952 C CA . PRO B 1 109 ? 9.141 -5.789 -8.672 1 96.69 109 PRO B CA 1
ATOM 1953 C C . PRO B 1 109 ? 9.82 -6.707 -9.68 1 96.69 109 PRO B C 1
ATOM 1955 O O . PRO B 1 109 ? 10.906 -7.23 -9.414 1 96.69 109 PRO B O 1
ATOM 1958 N N . GLU B 1 110 ? 9.141 -6.988 -10.742 1 91.94 110 GLU B N 1
ATOM 1959 C CA . GLU B 1 110 ? 9.648 -7.84 -11.812 1 91.94 110 GLU B CA 1
ATOM 1960 C C . GLU B 1 110 ? 9.328 -7.254 -13.188 1 91.94 110 GLU B C 1
ATOM 1962 O O . GLU B 1 110 ? 8.422 -6.422 -13.312 1 91.94 110 GLU B O 1
ATOM 1967 N N . ASN B 1 111 ? 10.188 -7.645 -14.148 1 87.75 111 ASN B N 1
ATOM 1968 C CA . ASN B 1 111 ? 9.93 -7.219 -15.516 1 87.75 111 ASN B CA 1
ATOM 1969 C C . ASN B 1 111 ? 8.602 -7.777 -16.031 1 87.75 111 ASN B C 1
ATOM 1971 O O . ASN B 1 111 ? 8.336 -8.969 -15.891 1 87.75 111 ASN B O 1
ATOM 1975 N N . SER B 1 112 ? 7.797 -6.754 -16.391 1 74.38 112 SER B N 1
ATOM 1976 C CA . SER B 1 112 ? 6.512 -7.188 -16.938 1 74.38 112 SER B CA 1
ATOM 1977 C C . SER B 1 112 ? 6.684 -7.867 -18.297 1 74.38 112 SER B C 1
ATOM 1979 O O . SER B 1 112 ? 7.473 -7.418 -19.125 1 74.38 112 SER B O 1
ATOM 1981 N N . HIS B 1 113 ? 6.855 -9.031 -18.484 1 54.09 113 HIS B N 1
ATOM 1982 C CA . HIS B 1 113 ? 7 -9.672 -19.797 1 54.09 113 HIS B CA 1
ATOM 1983 C C . HIS B 1 113 ? 5.785 -9.406 -20.672 1 54.09 113 HIS B C 1
ATOM 1985 O O . HIS B 1 113 ? 5.762 -9.812 -21.844 1 54.09 113 HIS B O 1
ATOM 1991 N N . SER B 1 114 ? 4.746 -9.031 -20.172 1 46.5 114 SER B N 1
ATOM 1992 C CA . SER B 1 114 ? 3.637 -8.828 -21.109 1 46.5 114 SER B CA 1
ATOM 1993 C C . SER B 1 114 ? 3.832 -7.566 -21.938 1 46.5 114 SER B C 1
ATOM 1995 O O . SER B 1 114 ? 4.113 -6.496 -21.391 1 46.5 114 SER B O 1
ATOM 1997 N N . ASP B 1 115 ? 4.477 -7.762 -23.078 1 44.06 115 ASP B N 1
ATOM 1998 C CA . ASP B 1 115 ? 4.668 -6.723 -24.078 1 44.06 115 ASP B CA 1
ATOM 1999 C C . ASP B 1 115 ? 3.67 -5.582 -23.891 1 44.06 115 ASP B C 1
ATOM 2001 O O . ASP B 1 115 ? 3.957 -4.434 -24.234 1 44.06 115 ASP B O 1
ATOM 2005 N N . LYS B 1 116 ? 2.434 -5.926 -23.766 1 40.88 116 LYS B N 1
ATOM 2006 C CA . LYS B 1 116 ? 1.363 -4.941 -23.906 1 40.88 116 LYS B CA 1
ATOM 2007 C C . LYS B 1 116 ? 1.312 -4.016 -22.688 1 40.88 116 LYS B C 1
ATOM 2009 O O . LYS B 1 116 ? 0.679 -2.959 -22.734 1 40.88 116 LYS B O 1
ATOM 2014 N N . GLN B 1 117 ? 1.73 -4.465 -21.594 1 40.38 117 GLN B N 1
ATOM 2015 C CA . GLN B 1 117 ? 1.479 -3.68 -20.391 1 40.38 117 GLN B CA 1
ATOM 2016 C C . GLN B 1 117 ? 2.518 -2.574 -20.219 1 40.38 117 GLN B C 1
ATOM 2018 O O . GLN B 1 117 ? 2.309 -1.628 -19.453 1 40.38 117 GLN B O 1
ATOM 2023 N N . CYS B 1 118 ? 3.723 -2.836 -20.781 1 38.62 118 CYS B N 1
ATOM 2024 C CA . CYS B 1 118 ? 4.695 -1.775 -20.547 1 38.62 118 CYS B CA 1
ATOM 2025 C C . CYS B 1 118 ? 4.324 -0.513 -21.312 1 38.62 118 CYS B C 1
ATOM 2027 O O . CYS B 1 118 ? 5.047 0.482 -21.266 1 38.62 118 CYS B O 1
ATOM 2029 N N . ILE B 1 119 ? 3.596 -0.661 -22.531 1 33.47 119 ILE B N 1
ATOM 2030 C CA . ILE B 1 119 ? 3.373 0.644 -23.141 1 33.47 119 ILE B CA 1
ATOM 2031 C C . ILE B 1 119 ? 2.855 1.626 -22.094 1 33.47 119 ILE B C 1
ATOM 2033 O O . ILE B 1 119 ? 3.58 1.994 -21.172 1 33.47 119 ILE B O 1
ATOM 2037 N N . ILE B 1 120 ? 1.663 2.486 -22.547 1 32.47 120 ILE B N 1
ATOM 2038 C CA . ILE B 1 120 ? 0.998 3.541 -21.797 1 32.47 120 ILE B CA 1
ATOM 2039 C C . ILE B 1 120 ? 0.382 2.957 -20.531 1 32.47 120 ILE B C 1
ATOM 2041 O O . ILE B 1 120 ? -0.517 2.115 -20.594 1 32.47 120 ILE B O 1
ATOM 2045 N N . CYS B 1 121 ? 1.096 2.623 -19.516 1 33.06 121 CYS B N 1
ATOM 2046 C CA . CYS B 1 121 ? 0.344 2.301 -18.312 1 33.06 121 CYS B CA 1
ATOM 2047 C C . CYS B 1 121 ? -0.962 3.084 -18.25 1 33.06 121 CYS B C 1
ATOM 2049 O O . CYS B 1 121 ? -0.964 4.277 -17.953 1 33.06 121 CYS B O 1
ATOM 2051 N N . PRO B 1 122 ? -1.713 3.055 -19.328 1 29.47 122 PRO B N 1
ATOM 2052 C CA . PRO B 1 122 ? -2.998 3.754 -19.234 1 29.47 122 PRO B CA 1
ATOM 2053 C C . PRO B 1 122 ? -3.629 3.641 -17.844 1 29.47 122 PRO B C 1
ATOM 2055 O O . PRO B 1 122 ? -3.27 2.752 -17.078 1 29.47 122 PRO B O 1
ATOM 2058 N N . THR B 1 123 ? -4.582 4.621 -17.594 1 27.17 123 THR B N 1
ATOM 2059 C CA . THR B 1 123 ? -5.684 4.867 -16.672 1 27.17 123 THR B CA 1
ATOM 2060 C C . THR B 1 123 ? -6.387 3.561 -16.312 1 27.17 123 THR B C 1
ATOM 2062 O O . THR B 1 123 ? -6.387 2.611 -17.094 1 27.17 123 THR B O 1
ATOM 2065 N N . VAL B 1 124 ? -7.094 3.602 -15.18 1 28.86 124 VAL B N 1
ATOM 2066 C CA . VAL B 1 124 ? -7.988 2.709 -14.453 1 28.86 124 VAL B CA 1
ATOM 2067 C C . VAL B 1 124 ? -8.93 2.008 -15.43 1 28.86 124 VAL B C 1
ATOM 2069 O O . VAL B 1 124 ? -10.141 2.199 -15.375 1 28.86 124 VAL B O 1
ATOM 2072 N N . THR B 1 125 ? -8.703 1.95 -16.766 1 27.19 125 THR B N 1
ATOM 2073 C CA . THR B 1 125 ? -9.852 1.311 -17.391 1 27.19 125 THR B CA 1
ATOM 2074 C C . THR B 1 125 ? -9.938 -0.159 -16.984 1 27.19 125 THR B C 1
ATOM 2076 O O . THR B 1 125 ? -8.922 -0.779 -16.656 1 27.19 125 THR B O 1
ATOM 2079 N N . GLY B 1 126 ? -11.109 -0.775 -16.703 1 26.56 126 GLY B N 1
ATOM 2080 C CA . GLY B 1 126 ? -11.727 -2.033 -16.312 1 26.56 126 GLY B CA 1
ATOM 2081 C C . GLY B 1 126 ? -11.195 -3.225 -17.078 1 26.56 126 GLY B C 1
ATOM 2082 O O . GLY B 1 126 ? -11.25 -4.359 -16.609 1 26.56 126 GLY B O 1
ATOM 2083 N N . GLU B 1 127 ? -11.039 -3.191 -18.484 1 26.17 127 GLU B N 1
ATOM 2084 C CA . GLU B 1 127 ? -11.242 -4.492 -19.125 1 26.17 127 GLU B CA 1
ATOM 2085 C C . GLU B 1 127 ? -9.945 -5.285 -19.172 1 26.17 127 GLU B C 1
ATOM 2087 O O . GLU B 1 127 ? -9.117 -5.066 -20.062 1 26.17 127 GLU B O 1
ATOM 2092 N N . THR B 1 128 ? -8.969 -5.039 -18.547 1 28.44 128 THR B N 1
ATOM 2093 C CA . THR B 1 128 ? -7.777 -5.723 -19.031 1 28.44 128 THR B CA 1
ATOM 2094 C C . THR B 1 128 ? -7.898 -7.23 -18.844 1 28.44 128 THR B C 1
ATOM 2096 O O . THR B 1 128 ? -8.164 -7.699 -17.734 1 28.44 128 THR B O 1
ATOM 2099 N N . SER B 1 129 ? -8.164 -7.824 -20.031 1 24.81 129 SER B N 1
ATOM 2100 C CA . SER B 1 129 ? -8.008 -9.258 -20.25 1 24.81 129 SER B CA 1
ATOM 2101 C C . SER B 1 129 ? -6.574 -9.703 -19.984 1 24.81 129 SER B C 1
ATOM 2103 O O . SER B 1 129 ? -5.629 -9.18 -20.562 1 24.81 129 SER B O 1
ATOM 2105 N N . LEU B 1 130 ? -6.145 -9.891 -18.875 1 29.22 130 LE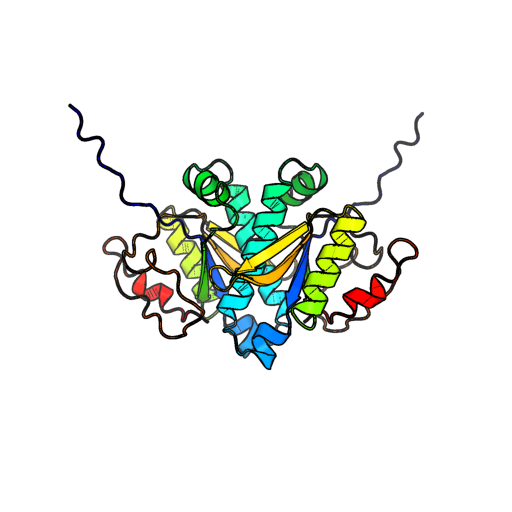U B N 1
ATOM 2106 C CA . LEU B 1 130 ? -4.926 -10.555 -18.422 1 29.22 130 LEU B CA 1
ATOM 2107 C C . LEU B 1 130 ? -4.633 -11.781 -19.281 1 29.22 130 LEU B C 1
ATOM 2109 O O . LEU B 1 130 ? -5.16 -12.867 -19.016 1 29.22 130 LEU B O 1
ATOM 2113 N N . THR B 1 131 ? -4.477 -11.508 -20.641 1 25.44 131 THR B N 1
ATOM 2114 C CA . THR B 1 131 ? -4.332 -12.656 -21.531 1 25.44 131 THR B CA 1
ATOM 2115 C C . THR B 1 131 ? -3.078 -13.453 -21.188 1 25.44 131 THR B C 1
ATOM 2117 O O . THR B 1 131 ? -3.152 -14.656 -20.938 1 25.44 131 THR B O 1
ATOM 2120 N N . GLU B 1 132 ? -1.863 -13.367 -22.047 1 24.61 132 GLU B N 1
ATOM 2121 C CA . GLU B 1 132 ? -1.11 -14.562 -22.422 1 24.61 132 GLU B CA 1
ATOM 2122 C C . GLU B 1 132 ? -0.089 -14.93 -21.344 1 24.61 132 GLU B C 1
ATOM 2124 O O . GLU B 1 132 ? 0.375 -14.062 -20.609 1 24.61 132 GLU B O 1
ATOM 2129 N N . PRO B 1 133 ? 0.525 -16.328 -21.344 1 25.7 133 PRO B N 1
ATOM 2130 C CA . PRO B 1 133 ? 1.318 -17.219 -20.484 1 25.7 133 PRO B CA 1
ATOM 2131 C C . PRO B 1 133 ? 2.715 -16.672 -20.203 1 25.7 133 PRO B C 1
ATOM 2133 O O . PRO B 1 133 ? 3.346 -16.094 -21.094 1 25.7 133 PRO B O 1
ATOM 2136 N N . TYR B 1 134 ? 3.23 -16.047 -19.141 1 26.77 134 TYR B N 1
ATOM 2137 C CA . TYR B 1 134 ? 4.605 -16.328 -18.734 1 26.77 134 TYR B CA 1
ATOM 2138 C C . TYR B 1 134 ? 5.023 -17.734 -19.156 1 26.77 134 TYR B C 1
ATOM 2140 O O . TYR B 1 134 ? 4.18 -18.562 -19.5 1 26.77 134 TYR B O 1
ATOM 2148 N N . HIS B 1 135 ? 6.207 -18.391 -18.922 1 28 135 HIS B N 1
ATOM 2149 C CA . HIS B 1 135 ? 6.441 -19.703 -19.516 1 28 135 HIS B CA 1
ATOM 2150 C C . HIS B 1 135 ? 5.168 -20.547 -19.5 1 28 135 HIS B C 1
ATOM 2152 O O . HIS B 1 135 ? 4.234 -20.266 -18.75 1 28 135 HIS B O 1
ATOM 2158 N N . LYS B 1 136 ? 4.941 -21.938 -20.078 1 29.83 136 LYS B N 1
ATOM 2159 C CA . LYS B 1 136 ? 3.859 -22.891 -20.281 1 29.83 136 LYS B CA 1
ATOM 2160 C C . LYS B 1 136 ? 2.945 -22.953 -19.062 1 29.83 136 LYS B C 1
ATOM 2162 O O . LYS B 1 136 ? 1.985 -23.734 -19.031 1 29.83 136 LYS B O 1
ATOM 2167 N N . MET B 1 137 ? 3.371 -22.75 -17.719 1 28.23 137 MET B N 1
ATOM 2168 C CA . MET B 1 137 ? 2.336 -23.172 -16.781 1 28.23 137 MET B CA 1
ATOM 2169 C C . MET B 1 137 ? 1.217 -22.141 -16.688 1 28.23 137 MET B C 1
ATOM 2171 O O . MET B 1 137 ? 1.463 -20.938 -16.812 1 28.23 137 MET B O 1
ATOM 2175 N N . PRO B 1 138 ? -0.142 -22.359 -16.656 1 29.11 138 PRO B N 1
ATOM 2176 C CA . PRO B 1 138 ? -1.396 -21.594 -16.641 1 29.11 138 PRO B CA 1
ATOM 2177 C C . PRO B 1 138 ? -1.384 -20.453 -15.625 1 29.11 138 PRO B C 1
ATOM 2179 O O . PRO B 1 138 ? -1.676 -20.672 -14.445 1 29.11 138 PRO B O 1
ATOM 2182 N N . PHE B 1 139 ? -0.45 -19.766 -15.422 1 31.42 139 PHE B N 1
ATOM 2183 C CA . PHE B 1 139 ? -0.65 -18.562 -14.625 1 31.42 139 PHE B CA 1
ATOM 2184 C C . PHE B 1 139 ? -1.949 -17.875 -15.016 1 31.42 139 PHE B C 1
ATOM 2186 O O . PHE B 1 139 ? -2.547 -17.156 -14.203 1 31.42 139 PHE B O 1
ATOM 2193 N N . LYS B 1 140 ? -2.377 -17.828 -16.234 1 35.03 140 LYS B N 1
ATOM 2194 C CA . LYS B 1 140 ? -3.703 -17.391 -16.656 1 35.03 140 LYS B CA 1
ATOM 2195 C C . LYS B 1 140 ? -4.789 -17.969 -15.758 1 35.03 140 LYS B C 1
ATOM 2197 O O . LYS B 1 140 ? -5.809 -17.328 -15.508 1 35.03 140 LYS B O 1
ATOM 2202 N N . GLU B 1 141 ? -4.547 -19.172 -15.344 1 31.7 141 GLU B N 1
ATOM 2203 C CA . GLU B 1 141 ? -5.648 -19.719 -14.555 1 31.7 141 GLU B CA 1
ATOM 2204 C C . GLU B 1 141 ? -5.77 -19.016 -13.211 1 31.7 141 GLU B C 1
ATOM 2206 O O . GLU B 1 141 ? -6.875 -18.844 -12.688 1 31.7 141 GLU B O 1
ATOM 2211 N N . TRP B 1 142 ? -4.535 -18.703 -12.703 1 31.08 142 TRP B N 1
ATOM 2212 C CA . TRP B 1 142 ? -4.758 -18.188 -11.359 1 31.08 142 TRP B CA 1
ATOM 2213 C C . TRP B 1 142 ? -5.254 -16.734 -11.422 1 31.08 142 TRP B C 1
ATOM 2215 O O . TRP B 1 142 ? -5.984 -16.297 -10.531 1 31.08 142 TRP B O 1
ATOM 2225 N N . MET B 1 143 ? -4.512 -16 -12.289 1 36.28 143 MET B N 1
ATOM 2226 C CA . MET B 1 143 ? -4.863 -14.59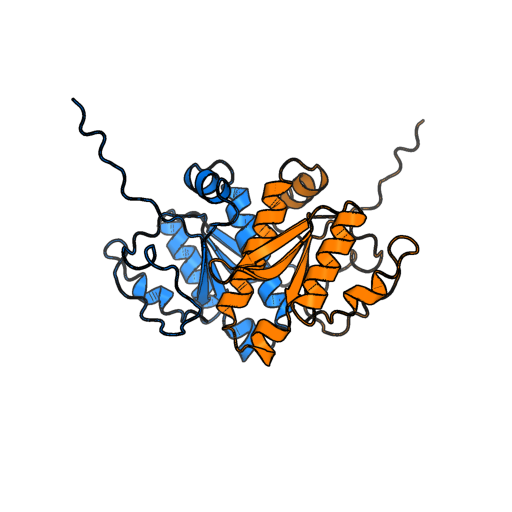4 -12.289 1 36.28 143 MET B CA 1
ATOM 2227 C C . MET B 1 143 ? -6.297 -14.383 -12.766 1 36.28 143 MET B C 1
ATOM 2229 O O . MET B 1 143 ? -6.629 -13.328 -13.312 1 36.28 143 MET B O 1
ATOM 2233 N N . SER B 1 144 ? -6.879 -15.453 -13.031 1 31.38 144 SER B N 1
ATOM 2234 C CA . SER B 1 144 ? -8.258 -15.109 -13.344 1 31.38 144 SER B CA 1
ATOM 2235 C C . SER B 1 144 ? -8.852 -14.164 -12.297 1 31.38 144 SER B C 1
ATOM 2237 O O . SER B 1 144 ? -10.07 -14.07 -12.148 1 31.38 144 SER B O 1
ATOM 2239 N N . GLY B 1 145 ? -7.84 -13.828 -11.43 1 32.22 145 GLY B N 1
ATOM 2240 C CA . GLY B 1 145 ? -8.477 -12.891 -10.523 1 32.22 145 GLY B CA 1
ATOM 2241 C C . GLY B 1 145 ? -8.727 -11.531 -11.141 1 32.22 145 GLY B C 1
ATOM 2242 O O . GLY B 1 145 ? -7.969 -11.094 -12.008 1 32.22 145 GLY B O 1
ATOM 2243 N N . ARG B 1 146 ? -9.789 -11.148 -11.375 1 36.53 146 ARG B N 1
ATOM 2244 C CA . ARG B 1 146 ? -10.312 -9.898 -11.914 1 36.53 146 ARG B CA 1
ATOM 2245 C C . ARG B 1 146 ? -9.648 -8.695 -11.25 1 36.53 146 ARG B C 1
ATOM 2247 O O . ARG B 1 146 ? -9.406 -8.703 -10.047 1 36.53 146 ARG B O 1
ATOM 2254 N N . VAL B 1 147 ? -8.758 -8.008 -12.086 1 36.47 147 VAL B N 1
ATOM 2255 C CA . VAL B 1 147 ? -8.336 -6.691 -11.609 1 36.47 147 VAL B CA 1
ATOM 2256 C C . VAL B 1 147 ? -9.531 -5.945 -11.023 1 36.47 147 VAL B C 1
ATOM 2258 O O . VAL B 1 147 ? -10.617 -5.938 -11.609 1 36.47 147 VAL B O 1
ATOM 2261 N N . ILE B 1 148 ? -9.617 -5.855 -9.766 1 37.97 148 ILE B N 1
ATOM 2262 C CA . ILE B 1 148 ? -10.711 -5.082 -9.195 1 37.97 148 ILE B CA 1
ATOM 2263 C C . ILE B 1 148 ? -10.406 -3.592 -9.305 1 37.97 148 ILE B C 1
ATOM 2265 O O . ILE B 1 148 ? -9.234 -3.191 -9.32 1 37.97 148 ILE B O 1
#

Organism: Oncorhynchus kisutch (NCBI:txid8019)

Solvent-accessible surface area (backbone atoms only — not comparable to full-atom values): 16419 Å² total; per-residue (Å²): 130,78,79,76,70,76,71,70,85,78,38,50,30,28,44,34,36,34,38,47,32,44,47,78,72,66,63,44,44,62,23,52,55,40,36,44,46,31,49,10,43,40,48,12,41,61,79,36,50,83,38,67,54,35,42,56,42,56,70,45,60,88,67,56,42,65,47,37,33,25,22,69,33,60,69,52,43,50,51,48,51,50,52,34,54,76,70,67,48,67,59,26,76,28,53,46,72,88,82,68,40,67,50,21,32,7,34,38,43,36,70,54,74,54,73,74,60,58,62,69,72,64,74,85,66,80,78,58,79,74,72,85,75,64,77,93,64,65,52,58,66,64,56,63,24,51,58,66,129,79,77,76,68,76,70,70,84,78,36,51,30,27,45,32,36,33,38,48,34,44,47,78,72,66,62,44,46,61,25,54,55,40,35,45,46,29,49,10,42,41,48,14,41,61,78,35,48,84,38,69,54,34,41,54,42,56,71,46,58,89,69,58,42,65,45,37,33,24,23,70,34,61,67,53,44,50,52,49,50,50,52,32,53,76,71,67,50,66,58,26,76,28,51,45,73,88,83,66,39,69,52,20,32,6,33,37,44,36,69,52,75,53,75,77,61,54,60,78,69,65,74,79,69,80,76,70,76,78,63,84,67,67,76,94,63,68,52,49,66,65,57,63,25,53,63,68

pLDDT: mean 76.84, std 28.37, range [24.61, 98.81]

Radius of gyration: 19.46 Å; Cα contacts (8 Å, |Δi|>4): 512; chains: 2; bounding box: 50×47×70 Å

Sequence (296 aa):
MAASGTAAPRCLVQYVVVRSDLVHTLSWPLGAVISQACHAATAAIHLNYNDPDTQEYLAELDSMHKVVLQALDQASLSSLSETLTEKGVAHKLWVEQPENVPTCLALKPENSHSDKQCIICPTVTGETSLTEPYHKMPFKEWMSGRVIMAASGTAAPRCLVQYVVVRSDLVHTLSWPLGAVISQACHAATAAIHLNYNDPDTQEYLAELDSMHKVVLQALDQASLSSLSETLTEKGVAHKLWVEQPENVPTCLALKPENSHSDKQCIICPTV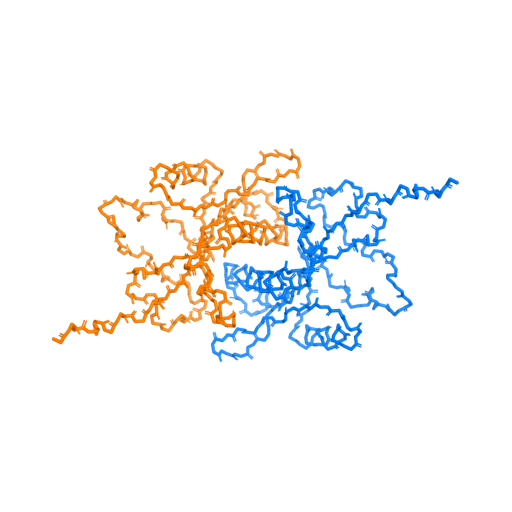TGETSLTEPYHKMPFKEWMSGRVI